Protein AF-0000000074450672 (afdb_homodimer)

Secondary structure (DSSP, 8-state):
----PPEEEEEE-SSHHHHHHHHHHHHHT--TT-EEEEEEEE------TT-S-TTSHHHHHHHHHHHHHHHHHHHHHHHHHHHTT--EEEEEEES-HHHHHHHHHHHTT-SEEEEE---SSS-TT-SS-HHHHHHHHH--S-EEEE----/----PPEEEEEE-SSHHHHHHHHHHHHHT--TT-EEEEEEEE------TT-S-TTSHHHHHHHHHHHHHHHHHHHHHHHHHHHTT--EEEEEEES-HHHHHHHHHHHTT-SEEEEE---SSS-TT-SS-HHHHHHHHH--S-EEEE----

Organism: Stylophora pistillata (NCBI:txid50429)

Foldseek 3Di:
DPLPAFEEEQEAELDVQSVVLVVCCVVPPDDQSHAYEYEYEDEDPDDPPPPPCCVDPVVVVVVVVSVVRVVVRQVVVVVVCVVVVHNYDYYYYYDDLQVVQQVVCVVVVGQEYTYEFDPPDDDPPDQHDPNNVSNVVPHPHHYHYHGDDD/DPLPAFEEEQEAELFVQSVVLVVCCVVPPDDQSHAYEYEYEDEDPDDPPPPPCCVDPVVVVVVVVSVVRVVVRQVVVVVVCVVVVHNYDYYYYYDDLLVVQQVVCVVVVGQEYTYEADDDDDDPPDQHDPNNVSNVVPHPHHYHYHTDDD

Solvent-accessible surface area (backbone atoms only — not comparable to full-atom values): 16252 Å² total; per-residue (Å²): 120,82,79,77,59,42,36,34,34,34,48,38,64,91,49,66,35,22,50,50,29,52,51,49,41,57,74,73,53,61,52,87,69,33,36,37,36,41,35,35,56,43,68,73,81,71,75,62,80,80,54,77,59,70,76,36,70,62,50,52,48,52,52,49,52,51,49,50,51,52,50,51,47,51,50,52,55,48,49,58,32,57,76,68,64,52,53,62,43,82,43,79,44,77,38,60,52,30,60,44,51,45,50,50,40,60,74,66,61,36,62,31,37,36,35,31,16,54,48,71,82,55,58,97,76,48,37,61,32,73,42,56,46,45,31,58,50,66,41,73,50,28,33,36,40,25,44,27,74,127,122,83,78,77,59,43,35,34,34,35,47,39,64,91,49,68,31,23,51,48,30,51,50,47,42,58,74,74,53,61,51,87,69,32,35,37,35,40,35,37,57,42,67,73,82,70,74,62,81,80,55,78,59,70,76,36,70,63,52,51,48,52,51,49,51,50,49,50,51,51,49,51,48,51,49,52,54,50,49,57,32,57,76,68,66,51,54,63,42,82,43,80,45,76,38,59,51,28,61,45,50,46,49,50,39,60,75,66,63,35,62,31,38,36,34,28,19,46,64,84,82,62,57,98,78,52,39,60,24,73,42,54,46,45,31,57,51,68,42,72,51,28,33,36,39,25,43,39,84,128

InterPro domains:
  IPR006015 Universal stress protein A family [PR01438] (5-23)
  IPR006015 Universal stress protein A family [PR01438] (107-119)
  IPR006015 Universal stress protein A family [PR01438] (125-147)
  IPR006016 UspA [PF00582] (6-146)
  IPR014729 Rossmann-like alpha/beta/alpha sandwich fold [G3DSA:3.40.50.620] (1-149)

Structure (mmCIF, N/CA/C/O backbone):
data_AF-0000000074450672-model_v1
#
loop_
_entity.id
_entity.type
_entity.pdbx_description
1 polymer 'Universal stress protein Sll1388'
#
loop_
_atom_site.group_PDB
_atom_site.id
_atom_site.type_symbol
_atom_site.label_atom_id
_atom_site.label_alt_id
_atom_site.label_comp_id
_atom_site.label_asym_id
_atom_site.label_entity_id
_atom_site.label_seq_id
_atom_site.pdbx_PDB_ins_code
_atom_site.Cartn_x
_atom_site.Cartn_y
_atom_site.Cartn_z
_atom_site.occupancy
_atom_site.B_iso_or_equiv
_atom_site.auth_seq_id
_atom_site.auth_comp_id
_atom_site.auth_asym_id
_atom_site.auth_atom_id
_atom_site.pdbx_PDB_model_num
ATOM 1 N N . MET A 1 1 ? 29.109 0.608 2.018 1 33.59 1 MET A N 1
ATOM 2 C CA . MET A 1 1 ? 27.797 -0.027 2.062 1 33.59 1 MET A CA 1
ATOM 3 C C . MET A 1 1 ? 26.688 1.006 1.9 1 33.59 1 MET A C 1
ATOM 5 O O . MET A 1 1 ? 26.578 1.947 2.689 1 33.59 1 MET A O 1
ATOM 9 N N . ALA A 1 2 ? 26.375 1.471 0.758 1 39.19 2 ALA A N 1
ATOM 10 C CA . ALA A 1 2 ? 25.609 2.688 0.528 1 39.19 2 ALA A CA 1
ATOM 11 C C . ALA A 1 2 ? 24.5 2.846 1.574 1 39.19 2 ALA A C 1
ATOM 13 O O . ALA A 1 2 ? 23.797 1.886 1.889 1 39.19 2 ALA A O 1
ATOM 14 N N . GLU A 1 3 ? 24.688 3.361 2.615 1 45.94 3 GLU A N 1
ATOM 15 C CA . GLU A 1 3 ? 23.875 3.621 3.791 1 45.94 3 GLU A CA 1
ATOM 16 C C . GLU A 1 3 ? 22.422 3.908 3.398 1 45.94 3 GLU A C 1
ATOM 18 O O . GLU A 1 3 ? 22.078 5.039 3.047 1 45.94 3 GLU A O 1
ATOM 23 N N . ASN A 1 4 ? 21.781 3.072 2.555 1 53.88 4 ASN A N 1
ATOM 24 C CA . ASN A 1 4 ? 20.609 3.316 1.723 1 53.88 4 ASN A CA 1
ATOM 25 C C . ASN A 1 4 ? 19.375 3.643 2.568 1 53.88 4 ASN A C 1
ATOM 27 O O . ASN A 1 4 ? 18.594 2.75 2.902 1 53.88 4 ASN A O 1
ATOM 31 N N . SER A 1 5 ? 19.594 4.691 3.385 1 64.25 5 SER A N 1
ATOM 32 C CA . SER A 1 5 ? 18.5 5.258 4.164 1 64.25 5 SER A CA 1
ATOM 33 C C . SER A 1 5 ? 17.297 5.574 3.275 1 64.25 5 SER A C 1
ATOM 35 O O . SER A 1 5 ? 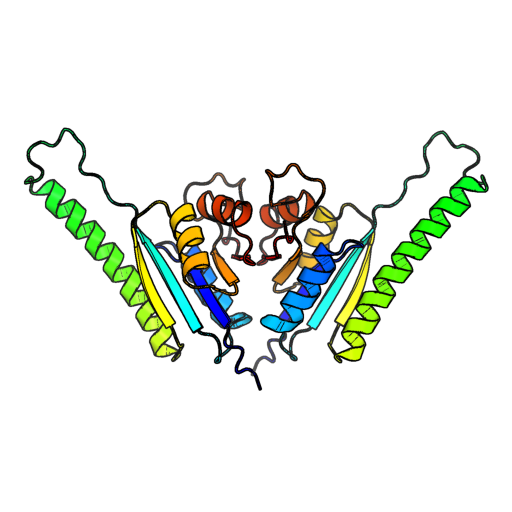17.469 6.016 2.137 1 64.25 5 SER A O 1
ATOM 37 N N . ARG A 1 6 ? 16.172 4.992 3.596 1 88.5 6 ARG A N 1
ATOM 38 C CA . ARG A 1 6 ? 14.922 5.23 2.881 1 88.5 6 ARG A CA 1
ATOM 39 C C . ARG A 1 6 ? 14.07 6.266 3.602 1 88.5 6 ARG A C 1
ATOM 41 O O . ARG A 1 6 ? 14.062 6.328 4.832 1 88.5 6 ARG A O 1
ATOM 48 N N . THR A 1 7 ? 13.656 7.258 2.842 1 95.88 7 THR A N 1
ATOM 49 C CA . THR A 1 7 ? 12.703 8.227 3.373 1 95.88 7 THR A CA 1
ATOM 50 C C . THR A 1 7 ? 11.266 7.781 3.09 1 95.88 7 THR A C 1
ATOM 52 O O . THR A 1 7 ? 10.922 7.469 1.947 1 95.88 7 THR A O 1
ATOM 55 N N . VAL A 1 8 ? 10.5 7.75 4.152 1 97.31 8 VAL A N 1
ATOM 56 C CA . VAL A 1 8 ? 9.109 7.336 4.047 1 97.31 8 VAL A CA 1
ATOM 57 C C . VAL A 1 8 ? 8.195 8.5 4.41 1 97.31 8 VAL A C 1
ATOM 59 O O . VAL A 1 8 ? 8.414 9.188 5.414 1 97.31 8 VAL A O 1
ATOM 62 N N . LEU A 1 9 ? 7.207 8.727 3.594 1 98.19 9 LEU A N 1
ATOM 63 C CA . LEU A 1 9 ? 6.215 9.766 3.873 1 98.19 9 LEU A CA 1
ATOM 64 C C . LEU A 1 9 ? 4.93 9.148 4.414 1 98.19 9 LEU A C 1
ATOM 66 O O . LEU A 1 9 ? 4.336 8.281 3.773 1 98.19 9 LEU A O 1
ATOM 70 N N . ILE A 1 10 ? 4.578 9.57 5.57 1 97.88 10 ILE A N 1
ATOM 71 C CA . ILE A 1 10 ? 3.307 9.148 6.145 1 97.88 10 ILE A CA 1
ATOM 72 C C . ILE A 1 10 ? 2.338 10.32 6.184 1 97.88 10 ILE A C 1
ATOM 74 O O . ILE A 1 10 ? 2.592 11.32 6.859 1 97.88 10 ILE A O 1
ATOM 78 N N . ALA A 1 11 ? 1.232 10.164 5.43 1 96.62 11 ALA A N 1
ATOM 79 C CA . ALA A 1 11 ? 0.193 11.195 5.434 1 96.62 11 ALA A CA 1
ATOM 80 C C . ALA A 1 11 ? -0.728 11.039 6.641 1 96.62 11 ALA A C 1
ATOM 82 O O . ALA A 1 11 ? -1.305 9.969 6.855 1 96.62 11 ALA A O 1
ATOM 83 N N . VAL A 1 12 ? -0.866 12.156 7.371 1 94.56 12 VAL A N 1
ATOM 84 C CA . VAL A 1 12 ? -1.696 12.07 8.57 1 94.56 12 VAL A CA 1
ATOM 85 C C . VAL A 1 12 ? -2.703 13.219 8.578 1 94.56 12 VAL A C 1
ATOM 87 O O . VAL A 1 12 ? -2.51 14.227 7.898 1 94.56 12 VAL A O 1
ATOM 90 N N . ASP A 1 13 ? -3.805 12.977 9.234 1 89.38 13 ASP A N 1
ATOM 91 C CA . ASP A 1 13 ? -4.82 14 9.492 1 89.38 13 ASP A CA 1
ATOM 92 C C . ASP A 1 13 ? -5.375 13.875 10.906 1 89.38 13 ASP A C 1
ATOM 94 O O . ASP A 1 13 ? -4.703 13.359 11.797 1 89.38 13 ASP A O 1
ATOM 98 N N . GLU A 1 14 ? -6.562 14.391 11.141 1 86.12 14 GLU A N 1
ATOM 99 C CA . GLU A 1 14 ? -7.109 14.43 12.492 1 86.12 14 GLU A CA 1
ATOM 100 C C . GLU A 1 14 ? -7.906 13.156 12.805 1 86.12 14 GLU A C 1
ATOM 102 O O . GLU A 1 14 ? -8.328 12.953 13.938 1 86.12 14 GLU A O 1
ATOM 107 N N . CYS A 1 15 ? -8.016 12.297 11.859 1 83.31 15 CYS A N 1
ATOM 108 C CA . CYS A 1 15 ? -8.891 11.141 12.031 1 83.31 15 CYS A CA 1
ATOM 109 C C . CYS A 1 15 ? -8.117 9.945 12.562 1 83.31 15 CYS A C 1
ATOM 111 O O . CYS A 1 15 ? -6.887 9.898 12.469 1 83.31 15 CYS A O 1
ATOM 113 N N . GLU A 1 16 ? -8.797 9.008 13.109 1 86.31 16 GLU A N 1
ATOM 114 C CA . GLU A 1 16 ? -8.219 7.816 13.727 1 86.31 16 GLU A CA 1
ATOM 115 C C . GLU A 1 16 ? -7.617 6.891 12.672 1 86.31 16 GLU A C 1
ATOM 117 O O . GLU A 1 16 ? -6.656 6.168 12.953 1 86.31 16 GLU A O 1
ATOM 122 N N . HIS A 1 17 ? -8.125 6.953 11.508 1 86.31 17 HIS A N 1
ATOM 123 C CA . HIS A 1 17 ? -7.629 6.059 10.469 1 86.31 17 HIS A CA 1
ATOM 124 C C . HIS A 1 17 ? -6.18 6.363 10.117 1 86.31 17 HIS A C 1
ATOM 126 O O . HIS A 1 17 ? -5.379 5.449 9.914 1 86.31 17 HIS A O 1
ATOM 132 N N . SER A 1 18 ? -5.855 7.668 10.039 1 90.75 18 SER A N 1
ATOM 133 C CA . SER A 1 18 ? -4.477 8.031 9.727 1 90.75 18 SER A CA 1
ATOM 134 C C . SER A 1 18 ? -3.541 7.684 10.883 1 90.75 18 SER A C 1
ATOM 136 O O . SER A 1 18 ? -2.377 7.344 10.664 1 90.75 18 SER A O 1
ATOM 138 N N . GLU A 1 19 ? -4.066 7.734 12.117 1 92.12 19 GLU A N 1
ATOM 139 C CA . GLU A 1 19 ? -3.258 7.336 13.266 1 92.12 19 GLU A CA 1
ATOM 140 C C . GLU A 1 19 ? -2.971 5.84 13.25 1 92.12 19 GLU A C 1
ATOM 142 O O . GLU A 1 19 ? -1.857 5.41 13.555 1 92.12 19 GLU A O 1
ATOM 147 N N . ARG A 1 20 ? -3.949 5.133 12.906 1 91.62 20 ARG A N 1
ATOM 148 C CA . ARG A 1 20 ? -3.77 3.689 12.789 1 91.62 20 ARG A CA 1
ATOM 149 C C . ARG A 1 20 ? -2.73 3.348 11.727 1 91.62 20 ARG A C 1
ATOM 151 O O . ARG A 1 20 ? -1.906 2.453 11.922 1 91.62 20 ARG A O 1
ATOM 158 N N . ALA A 1 21 ? -2.85 4.066 10.633 1 93.75 21 ALA A N 1
ATOM 159 C CA . ALA A 1 21 ? -1.872 3.848 9.57 1 93.75 21 ALA A CA 1
ATOM 160 C C . ALA A 1 21 ? -0.459 4.164 10.047 1 93.75 21 ALA A C 1
ATOM 162 O O . ALA A 1 21 ? 0.478 3.408 9.781 1 93.75 21 ALA A O 1
ATOM 163 N N . PHE A 1 22 ? -0.341 5.207 10.789 1 95.19 22 PHE A N 1
ATOM 164 C CA . PHE A 1 22 ? 0.933 5.625 11.367 1 95.19 22 PHE A CA 1
ATOM 165 C C . PHE A 1 22 ? 1.485 4.551 12.289 1 95.19 22 PHE A C 1
ATOM 167 O O . PHE A 1 22 ? 2.625 4.105 12.133 1 95.19 22 PHE A O 1
ATOM 174 N N . GLU A 1 23 ? 0.7 4.094 13.148 1 94.25 23 GLU A N 1
ATOM 175 C CA . GLU A 1 23 ? 1.116 3.098 14.133 1 94.25 23 GLU A CA 1
ATOM 176 C C . GLU A 1 23 ? 1.43 1.761 13.469 1 94.25 23 GLU A C 1
ATOM 178 O O . GLU A 1 23 ? 2.402 1.093 13.828 1 94.25 23 GLU A O 1
ATOM 183 N N . TRP A 1 24 ? 0.57 1.404 12.578 1 93.38 24 TRP A N 1
ATOM 184 C CA . TRP A 1 24 ? 0.789 0.141 11.883 1 93.38 24 TRP A CA 1
ATOM 185 C C . TRP A 1 24 ? 2.141 0.135 11.18 1 93.38 24 TRP A C 1
ATOM 187 O O . TRP A 1 24 ? 2.908 -0.823 11.305 1 93.38 24 TRP A O 1
ATOM 197 N N . TYR A 1 25 ? 2.422 1.22 10.422 1 94.69 25 TYR A N 1
ATOM 198 C CA . TYR A 1 25 ? 3.703 1.301 9.727 1 94.69 25 TYR A CA 1
ATOM 199 C C . TYR A 1 25 ? 4.863 1.181 10.711 1 94.69 25 TYR A C 1
ATOM 201 O O . TYR A 1 25 ? 5.809 0.427 10.469 1 94.69 25 TYR A O 1
ATOM 209 N N . LEU A 1 26 ? 4.781 1.865 11.781 1 93.25 26 LEU A N 1
ATOM 210 C CA . LEU A 1 26 ? 5.871 1.896 12.75 1 93.25 26 LEU A CA 1
ATOM 211 C C . LEU A 1 26 ? 6.078 0.522 13.383 1 93.25 26 LEU A C 1
ATOM 213 O O . LEU A 1 26 ? 7.215 0.121 13.641 1 93.25 26 LEU A O 1
ATOM 217 N N . ASN A 1 27 ? 5.031 -0.2 13.531 1 90.62 27 ASN A N 1
ATOM 218 C CA . ASN A 1 27 ? 5.105 -1.475 14.234 1 90.62 27 ASN A CA 1
ATOM 219 C C . ASN A 1 27 ? 5.5 -2.611 13.297 1 90.62 27 ASN A C 1
ATOM 221 O O . ASN A 1 27 ? 6.117 -3.588 13.719 1 90.62 27 ASN A O 1
ATOM 225 N N . HIS A 1 28 ? 5.219 -2.414 12.016 1 90.06 28 HIS A N 1
ATOM 226 C CA . HIS A 1 28 ? 5.336 -3.59 11.164 1 90.06 28 HIS A CA 1
ATOM 227 C C . HIS A 1 28 ? 6.41 -3.396 10.102 1 90.06 28 HIS A C 1
ATOM 229 O O . HIS A 1 28 ? 6.992 -4.367 9.617 1 90.06 28 HIS A O 1
ATOM 235 N N . ILE A 1 29 ? 6.688 -2.119 9.75 1 89.94 29 ILE A N 1
ATOM 236 C CA . ILE A 1 29 ? 7.5 -1.931 8.555 1 89.94 29 ILE A CA 1
ATOM 237 C C . ILE A 1 29 ? 8.734 -1.103 8.891 1 89.94 29 ILE A C 1
ATOM 239 O O . ILE A 1 29 ? 9.82 -1.335 8.344 1 89.94 29 ILE A O 1
ATOM 243 N N . HIS A 1 30 ? 8.617 -0.214 9.773 1 91.12 30 HIS A N 1
ATOM 244 C CA . HIS A 1 30 ? 9.648 0.79 10.016 1 91.12 30 HIS A CA 1
ATOM 245 C C . HIS A 1 30 ? 10.969 0.141 10.43 1 91.12 30 HIS A C 1
ATOM 247 O O . HIS A 1 30 ? 10.977 -0.812 11.211 1 91.12 30 HIS A O 1
ATOM 253 N N . ARG A 1 31 ? 12.008 0.73 9.891 1 88.06 31 ARG A N 1
ATOM 254 C CA . ARG A 1 31 ? 13.375 0.406 10.281 1 88.06 31 ARG A CA 1
ATOM 255 C C . ARG A 1 31 ? 14.086 1.628 10.859 1 88.06 31 ARG A C 1
ATOM 257 O O . ARG A 1 31 ? 13.875 2.75 10.391 1 88.06 31 ARG A O 1
ATOM 264 N N . GLU A 1 32 ? 14.961 1.405 11.742 1 85.94 32 GLU A N 1
ATOM 265 C CA . GLU A 1 32 ? 15.633 2.486 12.453 1 85.94 32 GLU A CA 1
ATOM 266 C C . GLU A 1 32 ? 16.406 3.379 11.492 1 85.94 32 GLU A C 1
ATOM 268 O O . GLU A 1 32 ? 16.547 4.582 11.727 1 85.94 32 GLU A O 1
ATOM 273 N N . GLU A 1 33 ? 16.812 2.752 10.453 1 89.06 33 GLU A N 1
ATOM 274 C CA . GLU A 1 33 ? 17.625 3.494 9.5 1 89.06 33 GLU A CA 1
ATOM 275 C C . GLU A 1 33 ? 16.766 4.395 8.617 1 89.06 33 GLU A C 1
ATOM 277 O O . GLU A 1 33 ? 17.281 5.27 7.922 1 89.06 33 GLU A O 1
ATOM 282 N N . ASN A 1 34 ? 15.5 4.211 8.625 1 92.31 34 ASN A N 1
ATOM 283 C CA . ASN A 1 34 ? 14.602 4.984 7.766 1 92.31 34 ASN A CA 1
ATOM 284 C C . ASN A 1 34 ? 14.32 6.363 8.359 1 92.31 34 ASN A C 1
ATOM 286 O O . ASN A 1 34 ? 14.258 6.523 9.578 1 92.31 34 ASN A O 1
ATOM 290 N N . SER A 1 35 ? 14.242 7.301 7.504 1 95.5 35 SER A N 1
ATOM 291 C CA . SER A 1 35 ? 13.766 8.625 7.871 1 95.5 35 SER A CA 1
ATOM 292 C C . SER A 1 35 ? 12.273 8.781 7.562 1 95.5 35 SER A C 1
ATOM 294 O O . SER A 1 35 ? 11.797 8.312 6.527 1 95.5 35 SER A O 1
ATOM 296 N N . LEU A 1 36 ? 11.633 9.5 8.484 1 96.75 36 LEU A N 1
ATOM 297 C CA . LEU A 1 36 ? 10.188 9.648 8.336 1 96.75 36 LEU A CA 1
ATOM 298 C C . LEU A 1 36 ? 9.82 11.109 8.078 1 96.75 36 LEU A C 1
ATOM 300 O O . LEU A 1 36 ? 10.375 12.016 8.703 1 96.75 36 LEU A O 1
ATOM 304 N N . ILE A 1 37 ? 8.945 11.281 7.117 1 97.88 37 ILE A N 1
ATOM 305 C CA . ILE A 1 37 ? 8.242 12.547 6.941 1 97.88 37 ILE A CA 1
ATOM 306 C C . ILE A 1 37 ? 6.766 12.375 7.285 1 97.88 37 ILE A C 1
ATOM 308 O O . ILE A 1 37 ? 6.043 11.656 6.586 1 97.88 37 ILE A O 1
ATOM 312 N N . VAL A 1 38 ? 6.41 12.945 8.359 1 97.88 38 VAL A N 1
ATOM 313 C CA . VAL A 1 38 ? 5 12.961 8.727 1 97.88 38 VAL A CA 1
ATOM 314 C C . VAL A 1 38 ? 4.336 14.211 8.164 1 97.88 38 VAL A C 1
ATOM 316 O O . VAL A 1 38 ? 4.629 15.328 8.594 1 97.88 38 VAL A O 1
ATOM 319 N N . LEU A 1 39 ? 3.438 14.016 7.227 1 97.62 39 LEU A N 1
ATOM 320 C CA . LEU A 1 39 ? 2.877 15.141 6.48 1 97.62 39 LEU A CA 1
ATOM 321 C C . LEU A 1 39 ? 1.431 15.391 6.891 1 97.62 39 LEU A C 1
ATOM 323 O O . LEU A 1 39 ? 0.589 14.492 6.805 1 97.62 39 LEU A O 1
ATOM 327 N N . TYR A 1 40 ? 1.19 16.562 7.348 1 95.31 40 TYR A N 1
ATOM 328 C CA . TYR A 1 40 ? -0.158 17.047 7.625 1 95.31 40 TYR A CA 1
ATOM 329 C C . TYR A 1 40 ? -0.564 18.125 6.629 1 95.31 40 TYR A C 1
ATOM 331 O O . TYR A 1 40 ? 0.072 19.172 6.551 1 95.31 40 TYR A O 1
ATOM 339 N N . CYS A 1 41 ? -1.603 17.75 5.824 1 91.88 41 CYS A N 1
ATOM 340 C CA . CYS A 1 41 ? -2.105 18.703 4.836 1 91.88 41 CYS A CA 1
ATOM 341 C C . CYS A 1 41 ? -3.367 19.391 5.336 1 91.88 41 CYS A C 1
ATOM 343 O O . CYS A 1 41 ? -4.34 18.734 5.707 1 91.88 41 CYS A O 1
ATOM 345 N N . HIS A 1 42 ? -3.312 20.641 5.43 1 81.69 42 HIS A N 1
ATOM 346 C CA . HIS A 1 42 ? -4.438 21.453 5.879 1 81.69 42 HIS A CA 1
ATOM 347 C C . HIS A 1 42 ? -5.031 22.266 4.727 1 81.69 42 HIS A C 1
ATOM 349 O O . HIS A 1 42 ? -4.297 22.859 3.934 1 81.69 42 HIS A O 1
ATOM 355 N N . GLU A 1 43 ? -6.375 22.047 4.52 1 74.69 43 GLU A N 1
ATOM 356 C CA . GLU A 1 43 ? -7.004 22.859 3.49 1 74.69 43 GLU A CA 1
ATOM 357 C C . GLU A 1 43 ? -7.32 24.266 4.016 1 74.69 43 GLU A C 1
ATOM 359 O O . GLU A 1 43 ? -7.742 24.422 5.16 1 74.69 43 GLU A O 1
ATOM 364 N N . LYS A 1 44 ? -6.707 25.297 3.342 1 64.06 44 LYS A N 1
ATOM 365 C CA . LYS A 1 44 ? -6.934 26.672 3.754 1 64.06 44 LYS A CA 1
ATOM 366 C C . LYS A 1 44 ? -8.422 27 3.768 1 64.06 44 LYS A C 1
ATOM 368 O O . LYS A 1 44 ? -9.164 26.594 2.871 1 64.06 44 LYS A O 1
ATOM 373 N N . LEU A 1 45 ? -8.93 27.422 4.965 1 61.69 45 LEU A N 1
ATOM 374 C CA . LEU A 1 45 ? -10.25 28.031 4.992 1 61.69 45 LEU A CA 1
ATOM 375 C C . LEU A 1 45 ? -10.258 29.359 4.25 1 61.69 45 LEU A C 1
ATOM 377 O O . LEU A 1 45 ? -9.43 30.234 4.52 1 61.69 45 LEU A O 1
ATOM 381 N N . ASP A 1 46 ? -10.609 29.281 2.863 1 58.56 46 ASP A N 1
ATOM 382 C CA . ASP A 1 46 ? -10.758 30.578 2.193 1 58.56 46 ASP A CA 1
ATOM 383 C C . ASP A 1 46 ? -11.82 31.438 2.879 1 58.56 46 ASP A C 1
ATOM 385 O O . ASP A 1 46 ? -12.922 30.953 3.172 1 58.56 46 ASP A O 1
ATOM 389 N N . PRO A 1 47 ? -11.445 32.656 3.281 1 58.41 47 PRO A N 1
ATOM 390 C CA . PRO A 1 47 ? -12.508 33.531 3.801 1 58.41 47 PRO A CA 1
ATOM 391 C C . PRO A 1 47 ? -13.695 33.656 2.852 1 58.41 47 PRO A C 1
ATOM 393 O O . PRO A 1 47 ? -13.516 33.625 1.63 1 58.41 47 PRO A O 1
ATOM 396 N N . PRO A 1 48 ? -14.914 33.25 3.254 1 54.84 48 PRO A N 1
ATOM 397 C CA . PRO A 1 48 ? -16.047 33.5 2.361 1 54.84 48 PRO A CA 1
ATOM 398 C C . PRO A 1 48 ? -15.961 34.875 1.714 1 54.84 48 PRO A C 1
ATOM 400 O O . PRO A 1 48 ? -15.438 35.844 2.314 1 54.84 48 PRO A O 1
ATOM 403 N N . ALA A 1 49 ? -15.969 34.906 0.443 1 53.25 49 ALA A N 1
ATOM 404 C CA . ALA A 1 49 ? -16 36.188 -0.299 1 53.25 49 ALA A CA 1
ATOM 405 C C . ALA A 1 49 ? -16.703 37.25 0.5 1 53.25 49 ALA A C 1
ATOM 407 O O . ALA A 1 49 ? -16.312 38.438 0.465 1 53.25 49 ALA A O 1
ATOM 408 N N . LEU A 1 50 ? -18.047 36.969 0.701 1 48.78 50 LEU A N 1
ATOM 409 C CA . LEU A 1 50 ? -18.953 38 1.132 1 48.78 50 LEU A CA 1
ATOM 410 C C . LEU A 1 50 ? -18.594 38.5 2.531 1 48.78 50 LEU A C 1
ATOM 412 O O . LEU A 1 50 ? -19.234 39.406 3.059 1 48.78 50 LEU A O 1
ATOM 416 N N . LEU A 1 51 ? -17.922 37.781 3.279 1 49.81 51 LEU A N 1
ATOM 417 C CA . LEU A 1 51 ? -17.766 38.438 4.582 1 49.81 51 LEU A CA 1
ATOM 418 C C . LEU A 1 51 ? -16.781 39.594 4.496 1 49.81 51 LEU A C 1
ATOM 420 O O . LEU A 1 51 ? -15.562 39.375 4.426 1 49.81 51 LEU A O 1
ATOM 424 N N . HIS A 1 52 ? -17.047 40.531 3.896 1 50 52 HIS A N 1
ATOM 425 C CA . HIS A 1 52 ? -16.469 41.875 3.945 1 50 52 HIS A CA 1
ATOM 426 C C . HIS A 1 52 ? -15.656 42.062 5.219 1 50 52 HIS A C 1
ATOM 428 O O . HIS A 1 52 ? -14.719 42.875 5.242 1 50 52 HIS A O 1
ATOM 434 N N . SER A 1 53 ? -16.297 41.906 6.5 1 49.88 53 SER A N 1
ATOM 435 C CA . SER A 1 53 ? -15.602 42.25 7.742 1 49.88 53 SER A CA 1
ATOM 436 C C . SER A 1 53 ? -14.781 41.062 8.25 1 49.88 53 SER A C 1
ATOM 438 O O . SER A 1 53 ? -15.266 40.25 9.031 1 49.88 53 SER A O 1
ATOM 440 N N . ALA A 1 54 ? -14.086 40.344 7.492 1 55.16 54 ALA A N 1
ATOM 441 C CA . ALA A 1 54 ? -13.023 39.406 7.809 1 55.16 54 ALA A CA 1
ATOM 442 C C . ALA A 1 54 ? -12.539 39.562 9.25 1 55.16 54 ALA A C 1
ATOM 444 O O . ALA A 1 54 ? -11.695 38.812 9.727 1 55.16 54 ALA A O 1
ATOM 445 N N . HIS A 1 55 ? -12.922 40.781 9.688 1 58.16 55 HIS A N 1
ATOM 446 C CA . HIS A 1 55 ? -12.609 41.281 11.023 1 58.16 55 HIS A CA 1
ATOM 447 C C . HIS A 1 55 ? -13.617 40.781 12.055 1 58.16 55 HIS A C 1
ATOM 449 O O . HIS A 1 55 ? -13.586 41.219 13.211 1 58.16 55 HIS A O 1
ATOM 455 N N . SER A 1 56 ? -14.602 39.938 11.43 1 69.06 56 SER A N 1
ATOM 456 C CA . SER A 1 56 ? -15.594 39.625 12.461 1 69.06 56 SER A CA 1
ATOM 457 C C . SER A 1 56 ? -15.047 38.625 13.469 1 69.06 56 SER A C 1
ATOM 459 O O . SER A 1 56 ? -14.102 37.906 13.164 1 69.06 56 SER A O 1
ATOM 461 N N . GLU A 1 57 ? -15.258 38.875 14.68 1 76.75 57 GLU A N 1
ATOM 462 C CA . GLU A 1 57 ? -14.938 38 15.82 1 76.75 57 GLU A CA 1
ATOM 463 C C . GLU A 1 57 ? -15.195 36.531 15.492 1 76.75 57 GLU A C 1
ATOM 465 O O . GLU A 1 57 ? -14.445 35.656 15.922 1 76.75 57 GLU A O 1
ATOM 470 N N . GLU A 1 58 ? -16.078 36.344 14.516 1 76.25 58 GLU A N 1
ATOM 471 C CA . GLU A 1 58 ? -16.422 34.969 14.156 1 76.25 58 GLU A CA 1
ATOM 472 C C . GLU A 1 58 ? -15.336 34.344 13.297 1 76.25 58 GLU A C 1
ATOM 474 O O . GLU A 1 58 ? -14.984 33.156 13.484 1 76.25 58 GLU A O 1
ATOM 479 N N . TRP A 1 59 ? -14.844 35.125 12.414 1 76.19 59 TRP A N 1
ATOM 480 C CA . TRP A 1 59 ? -13.797 34.625 11.539 1 76.19 59 TRP A CA 1
ATOM 481 C C . TRP A 1 59 ? -12.508 34.375 12.312 1 76.19 59 TRP A C 1
ATOM 483 O O . TRP A 1 59 ? -11.836 33.375 12.094 1 76.19 59 TRP A O 1
ATOM 493 N N . LYS A 1 60 ? -12.266 35.25 13.203 1 78.62 60 LYS A N 1
ATOM 494 C CA . LYS A 1 60 ? -11.094 35.094 14.055 1 78.62 60 LYS A CA 1
ATOM 495 C C . LYS A 1 60 ? -11.195 33.812 14.883 1 78.62 60 LYS A C 1
ATOM 497 O O . LYS A 1 60 ? -10.195 33.094 15.07 1 78.62 60 LYS A O 1
ATOM 502 N N . GLN A 1 61 ? -12.398 33.531 15.32 1 81.44 61 GLN A N 1
ATOM 503 C CA . GLN A 1 61 ? -12.609 32.312 16.109 1 81.44 61 GLN A CA 1
ATOM 504 C C . GLN A 1 61 ? -12.43 31.062 15.258 1 81.44 61 GLN A C 1
ATOM 506 O O . GLN A 1 61 ? -11.852 30.062 15.711 1 81.44 61 GLN A O 1
ATOM 511 N N . THR A 1 62 ? -12.883 31.125 14.039 1 78.31 62 THR A N 1
ATOM 512 C CA . THR A 1 62 ? -12.742 29.984 13.133 1 78.31 62 THR A CA 1
ATOM 513 C C . THR A 1 62 ? -11.273 29.719 12.82 1 78.31 62 THR A C 1
ATOM 515 O O . THR A 1 62 ? -10.828 28.562 12.82 1 78.31 62 THR A O 1
ATOM 518 N N . LEU A 1 63 ? -10.562 30.719 12.656 1 77.75 63 LEU A N 1
ATOM 519 C CA . LEU A 1 63 ? -9.133 30.609 12.375 1 77.75 63 LEU A CA 1
ATOM 520 C C . LEU A 1 63 ? -8.391 30.031 13.578 1 77.75 63 LEU A C 1
ATOM 522 O O . LEU A 1 63 ? -7.48 29.219 13.414 1 77.75 63 LEU A O 1
ATOM 526 N N . LYS A 1 64 ? -8.852 30.547 14.695 1 83.69 64 LYS A N 1
ATOM 527 C CA . LYS A 1 64 ? -8.219 30.047 15.922 1 83.69 64 LYS A CA 1
ATOM 528 C C . LYS A 1 64 ? -8.484 28.562 16.109 1 83.69 64 LYS A C 1
ATOM 530 O O . LYS A 1 64 ? -7.582 27.812 16.484 1 83.69 64 LYS A O 1
ATOM 535 N N . GLU A 1 65 ? -9.633 28.172 15.867 1 82.19 65 GLU A N 1
ATOM 536 C CA . GLU A 1 65 ? -9.984 26.766 16 1 82.19 65 GLU A CA 1
ATOM 537 C C . GLU A 1 65 ? -9.195 25.906 15.016 1 82.19 65 GLU A C 1
ATOM 539 O O . GLU A 1 65 ? -8.758 24.797 15.359 1 82.19 65 GLU A O 1
ATOM 544 N N . HIS A 1 66 ? -9.047 26.422 13.93 1 80.06 66 HIS A N 1
ATOM 545 C CA . HIS A 1 66 ? -8.289 25.703 12.898 1 80.06 66 HIS A CA 1
ATOM 546 C C . HIS A 1 66 ? -6.824 25.562 13.305 1 80.06 66 HIS A C 1
ATOM 548 O O . HIS A 1 66 ? -6.238 24.484 13.148 1 80.06 66 HIS A O 1
ATOM 554 N N . ASP A 1 67 ? -6.348 26.578 13.828 1 84.69 67 ASP A N 1
ATOM 555 C CA . ASP A 1 67 ? -4.953 26.562 14.258 1 84.69 67 ASP A CA 1
ATOM 556 C C . ASP A 1 67 ? -4.758 25.609 15.438 1 84.69 67 ASP A C 1
ATOM 558 O O . ASP A 1 67 ? -3.738 24.922 15.523 1 84.69 67 ASP A O 1
ATOM 562 N N . GLU A 1 68 ? -5.715 25.641 16.266 1 87.31 68 GLU A N 1
ATOM 563 C CA . GLU A 1 68 ? -5.625 24.766 17.422 1 87.31 68 GLU A CA 1
ATOM 564 C C . GLU A 1 68 ? -5.668 23.297 17 1 87.31 68 GLU A C 1
ATOM 566 O O . GLU A 1 68 ? -4.941 22.469 17.547 1 87.31 68 GLU A O 1
ATOM 571 N N . LYS A 1 69 ? -6.465 23.031 16.109 1 85.38 69 LYS A N 1
ATOM 572 C CA . LYS A 1 69 ? -6.547 21.672 15.594 1 85.38 69 LYS A CA 1
ATOM 573 C C . LYS A 1 69 ? -5.23 21.25 14.945 1 85.38 69 LYS A C 1
ATOM 575 O O . LYS A 1 69 ? -4.738 20.141 15.188 1 85.38 69 LYS A O 1
ATOM 580 N N . LYS A 1 70 ? -4.762 22.078 14.188 1 86.88 70 LYS A N 1
ATOM 581 C CA . LYS A 1 70 ? -3.475 21.844 13.531 1 86.88 70 LYS A CA 1
ATOM 582 C C . LYS A 1 70 ? -2.377 21.578 14.562 1 86.88 70 LYS A C 1
ATOM 584 O O . LYS A 1 70 ? -1.619 20.625 14.438 1 86.88 70 LYS A O 1
ATOM 589 N N . ASP A 1 71 ? -2.35 22.406 15.562 1 91.25 71 ASP A N 1
ATOM 590 C CA . ASP A 1 71 ? -1.311 22.297 16.578 1 91.25 71 ASP A CA 1
ATOM 591 C C . ASP A 1 71 ? -1.443 20.969 17.344 1 91.25 71 ASP A C 1
ATOM 593 O O . ASP A 1 71 ? -0.441 20.344 17.672 1 91.25 71 ASP A O 1
ATOM 597 N N . LYS A 1 72 ? -2.621 20.609 17.562 1 92.06 72 LYS A N 1
ATOM 598 C CA . LYS A 1 72 ? -2.869 19.359 18.281 1 92.06 72 LYS A CA 1
ATOM 599 C C . LYS A 1 72 ? -2.371 18.156 17.484 1 92.06 72 LYS A C 1
ATOM 601 O O . LYS A 1 72 ? -1.751 17.25 18.031 1 92.06 72 LYS A O 1
ATOM 606 N N . VAL A 1 73 ? -2.621 18.172 16.234 1 90.94 73 VAL A N 1
ATOM 607 C CA . VAL A 1 73 ? -2.199 17.078 15.375 1 90.94 73 VAL A CA 1
ATOM 608 C C . VAL A 1 73 ? -0.674 17.031 15.312 1 90.94 73 VAL A C 1
ATOM 610 O O . VAL A 1 73 ? -0.075 15.961 15.461 1 90.94 73 VAL A O 1
ATOM 613 N N . ILE A 1 74 ? -0.095 18.125 15.172 1 92.5 74 ILE A N 1
ATOM 614 C CA . ILE A 1 74 ? 1.356 18.219 15.062 1 92.5 74 ILE A CA 1
ATOM 615 C C . ILE A 1 74 ? 2.002 17.703 16.344 1 92.5 74 ILE A C 1
ATOM 617 O O . ILE A 1 74 ? 2.914 16.875 16.297 1 92.5 74 ILE A O 1
ATOM 621 N N . GLU A 1 75 ? 1.522 18.156 17.438 1 94.88 75 GLU A N 1
ATOM 622 C CA . GLU A 1 75 ? 2.088 17.75 18.734 1 94.88 75 GLU A CA 1
ATOM 623 C C . GLU A 1 75 ? 1.915 16.25 18.969 1 94.88 75 GLU A C 1
ATOM 625 O O . GLU A 1 75 ? 2.82 15.602 19.484 1 94.88 75 GLU A O 1
ATOM 630 N N . LYS A 1 76 ? 0.791 15.789 18.625 1 95.12 76 LYS A N 1
ATOM 631 C CA . LYS A 1 76 ? 0.494 14.375 18.797 1 95.12 76 LYS A CA 1
ATOM 632 C C . LYS A 1 76 ? 1.532 13.508 18.078 1 95.12 76 LYS A C 1
ATOM 634 O O . LYS A 1 76 ? 2.127 12.617 18.703 1 95.12 76 LYS A O 1
ATOM 639 N N . TYR A 1 77 ? 1.796 13.797 16.844 1 95.25 77 TYR A N 1
ATOM 640 C CA . TYR A 1 77 ? 2.695 12.953 16.062 1 95.25 77 TYR A CA 1
ATOM 641 C C . TYR A 1 77 ? 4.152 13.25 16.406 1 95.25 77 TYR A C 1
ATOM 643 O O . TYR A 1 77 ? 5 12.359 16.344 1 95.25 77 TYR A O 1
ATOM 651 N N . LYS A 1 78 ? 4.434 14.492 16.812 1 94.88 78 LYS A N 1
ATOM 652 C CA . LYS A 1 78 ? 5.77 14.812 17.312 1 94.88 78 LYS A CA 1
ATOM 653 C C . LYS A 1 78 ? 6.102 13.984 18.547 1 94.88 78 LYS A C 1
ATOM 655 O O . LYS A 1 78 ? 7.184 13.406 18.656 1 94.88 78 LYS A O 1
ATOM 660 N N . HIS A 1 79 ? 5.176 13.945 19.438 1 95.44 79 HIS A N 1
ATOM 661 C CA . HIS A 1 79 ? 5.359 13.195 20.672 1 95.44 79 HIS A CA 1
ATOM 662 C C . HIS A 1 79 ? 5.559 11.711 20.391 1 95.44 79 HIS A C 1
ATOM 664 O O . HIS A 1 79 ? 6.457 11.086 20.953 1 95.44 79 HIS A O 1
ATOM 670 N N . LYS A 1 80 ? 4.77 11.188 19.516 1 93.62 80 LYS A N 1
ATOM 671 C CA . LYS A 1 80 ? 4.859 9.773 19.172 1 93.62 80 LYS A CA 1
ATOM 672 C C . LYS A 1 80 ? 6.227 9.438 18.594 1 93.62 80 LYS A C 1
ATOM 674 O O . LYS A 1 80 ? 6.805 8.398 18.891 1 93.62 80 LYS A O 1
ATOM 679 N N . CYS A 1 81 ? 6.746 10.32 17.766 1 93.81 81 CYS A N 1
ATOM 680 C CA . CYS A 1 81 ? 8.031 10.086 17.109 1 93.81 81 CYS A CA 1
ATOM 681 C C . CYS A 1 81 ? 9.18 10.258 18.109 1 93.81 81 CYS A C 1
ATOM 683 O O . CYS A 1 81 ? 10.141 9.484 18.094 1 93.81 81 CYS A O 1
ATOM 685 N N . GLU A 1 82 ? 9.047 11.219 19 1 93.25 82 GLU A N 1
ATOM 686 C CA . GLU A 1 82 ? 10.086 11.477 19.984 1 93.25 82 GLU A CA 1
ATOM 687 C C . GLU A 1 82 ? 10.156 10.352 21.016 1 93.25 82 GLU A C 1
ATOM 689 O O . GLU A 1 82 ? 11.242 9.93 21.422 1 93.25 82 GLU A O 1
ATOM 694 N N . GLU A 1 83 ? 9.039 9.867 21.406 1 92.88 83 GLU A N 1
ATOM 695 C CA . GLU A 1 83 ? 8.969 8.797 22.391 1 92.88 83 GLU A CA 1
ATOM 696 C C . GLU A 1 83 ? 9.672 7.543 21.906 1 92.88 83 GLU A C 1
ATOM 698 O O . GLU A 1 83 ? 10.297 6.824 22.688 1 92.88 83 GLU A O 1
ATOM 703 N N . ARG A 1 84 ? 9.594 7.391 20.656 1 90.56 84 ARG A N 1
ATOM 704 C CA . ARG A 1 84 ? 10.172 6.18 20.094 1 90.56 84 ARG A CA 1
ATOM 705 C C . ARG A 1 84 ? 11.523 6.465 19.453 1 90.56 84 ARG A C 1
ATOM 707 O O . ARG A 1 84 ? 12.164 5.562 18.906 1 90.56 84 ARG A O 1
ATOM 714 N N . ARG A 1 85 ? 11.961 7.75 19.422 1 91.38 85 ARG A N 1
ATOM 715 C CA . ARG A 1 85 ? 13.258 8.211 18.922 1 91.38 85 ARG A CA 1
ATOM 716 C C . ARG A 1 85 ? 13.406 7.934 17.438 1 91.38 85 ARG A C 1
ATOM 718 O O . ARG A 1 85 ? 14.453 7.453 16.984 1 91.38 85 ARG A O 1
ATOM 725 N N . PHE A 1 86 ? 12.344 8.094 16.75 1 91 86 PHE A N 1
ATOM 726 C CA . PHE A 1 86 ? 12.391 7.969 15.297 1 91 86 PHE A CA 1
ATOM 727 C C . PHE A 1 86 ? 13.008 9.211 14.672 1 91 86 PHE A C 1
ATOM 729 O O . PHE A 1 86 ? 12.812 10.328 15.156 1 91 86 PHE A O 1
ATOM 736 N N . LYS A 1 87 ? 13.766 8.992 13.625 1 93.44 87 LYS A N 1
ATOM 737 C CA . LYS A 1 87 ? 14.18 10.109 12.781 1 93.44 87 LYS A CA 1
ATOM 738 C C . LYS A 1 87 ? 13.016 10.617 11.938 1 93.44 87 LYS A C 1
ATOM 740 O O . LYS A 1 87 ? 12.773 10.109 10.836 1 93.44 87 LYS A O 1
ATOM 745 N N . ALA A 1 88 ? 12.328 11.594 12.523 1 95.31 88 ALA A N 1
ATOM 746 C CA . ALA A 1 88 ? 11.094 12.031 11.867 1 95.31 88 ALA A CA 1
ATOM 747 C C . ALA A 1 88 ? 11.047 13.555 11.758 1 95.31 88 ALA A C 1
ATOM 749 O O . ALA A 1 88 ? 11.508 14.258 12.656 1 95.31 88 ALA A O 1
ATOM 750 N N . LYS A 1 89 ? 10.531 13.977 10.656 1 95.69 89 LYS A N 1
ATOM 751 C CA . LYS A 1 89 ? 10.211 15.383 10.438 1 95.69 89 LYS A CA 1
ATOM 752 C C . LYS A 1 89 ? 8.711 15.578 10.219 1 95.69 89 LYS A C 1
ATOM 754 O O . LYS A 1 89 ? 8.094 14.836 9.453 1 95.69 89 LYS A O 1
ATOM 759 N N . ILE A 1 90 ? 8.227 16.531 10.961 1 96.38 90 ILE A N 1
ATOM 760 C CA . ILE A 1 90 ? 6.82 16.875 10.766 1 96.38 90 ILE A CA 1
ATOM 761 C C . ILE A 1 90 ? 6.695 18 9.75 1 96.38 90 ILE A C 1
ATOM 763 O O . ILE A 1 90 ? 7.289 19.078 9.922 1 96.38 90 ILE A O 1
ATOM 767 N N . LYS A 1 91 ? 5.977 17.766 8.727 1 96.38 91 LYS A N 1
ATOM 768 C CA . LYS A 1 91 ? 5.746 18.781 7.699 1 96.38 91 LYS A CA 1
ATOM 769 C C . LYS A 1 91 ? 4.273 19.156 7.625 1 96.38 91 LYS A C 1
ATOM 771 O O . LYS A 1 91 ? 3.398 18.281 7.625 1 96.38 91 LYS A O 1
ATOM 776 N N . VAL A 1 92 ? 4.047 20.469 7.621 1 94.81 92 VAL A N 1
ATOM 777 C CA . VAL A 1 92 ? 2.699 21 7.473 1 94.81 92 VAL A CA 1
ATOM 778 C C . VAL A 1 92 ? 2.594 21.781 6.164 1 94.81 92 VAL A C 1
ATOM 780 O O . VAL A 1 92 ? 3.375 22.703 5.918 1 94.81 92 VAL A O 1
ATOM 783 N N . GLU A 1 93 ? 1.687 21.375 5.359 1 93.88 93 GLU A N 1
ATOM 784 C CA . GLU A 1 93 ? 1.518 22.016 4.059 1 93.88 93 GLU A CA 1
ATOM 785 C C . GLU A 1 93 ? 0.061 22.391 3.82 1 93.88 93 GLU A C 1
ATOM 787 O O . GLU A 1 93 ? -0.85 21.781 4.371 1 93.88 93 GLU A O 1
ATOM 792 N N . PHE A 1 94 ? -0.067 23.438 3.018 1 89.56 94 PHE A N 1
ATOM 793 C CA . PHE A 1 94 ? -1.398 23.891 2.629 1 89.56 94 PHE A CA 1
ATOM 794 C C . PHE A 1 94 ? -1.737 23.422 1.22 1 89.56 94 PHE A C 1
ATOM 796 O O . PHE A 1 94 ? -0.878 23.422 0.336 1 89.56 94 PHE A O 1
ATOM 803 N N . GLY A 1 95 ? -3.045 22.984 1.034 1 90.5 95 GLY A N 1
ATOM 804 C CA . GLY A 1 95 ? -3.506 22.562 -0.278 1 90.5 95 GLY A CA 1
ATOM 805 C C . GLY A 1 95 ? -4.395 21.344 -0.229 1 90.5 95 GLY A C 1
ATOM 806 O O . GLY A 1 95 ? -4.762 20.875 0.853 1 90.5 95 GLY A O 1
ATOM 807 N N . LYS A 1 96 ? -4.816 20.953 -1.438 1 92 96 LYS A N 1
ATOM 808 C CA . LYS A 1 96 ? -5.562 19.703 -1.518 1 92 96 LYS A CA 1
ATOM 809 C C . LYS A 1 96 ? -4.695 18.516 -1.108 1 92 96 LYS A C 1
ATOM 811 O O . LYS A 1 96 ? -3.598 18.328 -1.638 1 92 96 LYS A O 1
ATOM 816 N N . PRO A 1 97 ? -5.137 17.734 -0.268 1 92.88 97 PRO A N 1
ATOM 817 C CA . PRO A 1 97 ? -4.297 16.672 0.315 1 92.88 97 PRO A CA 1
ATOM 818 C C . PRO A 1 97 ? -3.68 15.766 -0.74 1 92.88 97 PRO A C 1
ATOM 820 O O . PRO A 1 97 ? -2.473 15.516 -0.714 1 92.88 97 PRO A O 1
ATOM 823 N N . GLY A 1 98 ? -4.473 15.305 -1.68 1 93.44 98 GLY A N 1
ATOM 824 C CA . GLY A 1 98 ? -3.961 14.398 -2.699 1 93.44 98 GLY A CA 1
ATOM 825 C C . GLY A 1 98 ? -2.826 15 -3.51 1 93.44 98 GLY A C 1
ATOM 826 O O . GLY A 1 98 ? -1.778 14.375 -3.678 1 93.44 98 GLY A O 1
ATOM 827 N N . GLU A 1 99 ? -3.01 16.203 -3.938 1 95.38 99 GLU A N 1
ATOM 828 C CA . GLU A 1 99 ? -2.006 16.906 -4.727 1 95.38 99 GLU A CA 1
ATOM 829 C C . GLU A 1 99 ? -0.765 17.219 -3.895 1 95.38 99 GLU A C 1
ATOM 831 O O . GLU A 1 99 ? 0.361 17.094 -4.379 1 95.38 99 GLU A O 1
ATOM 836 N N . THR A 1 100 ? -1.025 17.609 -2.701 1 96.25 100 THR A N 1
ATOM 837 C CA . THR A 1 100 ? 0.065 17.984 -1.808 1 96.25 100 THR A CA 1
ATOM 838 C C . THR A 1 100 ? 0.938 16.781 -1.48 1 96.25 100 THR A C 1
ATOM 840 O O . THR A 1 100 ? 2.166 16.859 -1.541 1 96.25 100 THR A O 1
ATOM 843 N N . ILE A 1 101 ? 0.357 15.656 -1.217 1 96.81 101 ILE A N 1
ATOM 844 C CA . ILE A 1 101 ? 1.083 14.43 -0.908 1 96.81 101 ILE A CA 1
ATOM 845 C C . ILE A 1 101 ? 1.935 14.016 -2.107 1 96.81 101 ILE A C 1
ATOM 847 O O . ILE A 1 101 ? 3.119 13.711 -1.959 1 96.81 101 ILE A O 1
ATOM 851 N N . HIS A 1 102 ? 1.303 14.055 -3.232 1 95.5 102 HIS A N 1
ATOM 852 C CA . HIS A 1 102 ? 2.012 13.695 -4.457 1 95.5 102 HIS A CA 1
ATOM 853 C C . HIS A 1 102 ? 3.209 14.609 -4.688 1 95.5 102 HIS A C 1
ATOM 855 O O . HIS A 1 102 ? 4.312 14.133 -4.961 1 95.5 102 HIS A O 1
ATOM 861 N N . ARG A 1 103 ? 2.984 15.859 -4.539 1 96.81 103 ARG A N 1
ATOM 862 C CA . ARG A 1 103 ? 4.023 16.859 -4.77 1 96.81 103 ARG A CA 1
ATOM 863 C C . ARG A 1 103 ? 5.176 16.688 -3.785 1 96.81 103 ARG A C 1
ATOM 865 O O . ARG A 1 103 ? 6.336 16.625 -4.188 1 96.81 103 ARG A O 1
ATOM 872 N N . ILE A 1 104 ? 4.879 16.562 -2.52 1 97.38 104 ILE A N 1
ATOM 873 C CA . ILE A 1 104 ? 5.902 16.484 -1.479 1 97.38 104 ILE A CA 1
ATOM 874 C C . ILE A 1 104 ? 6.672 15.172 -1.601 1 97.38 104 ILE A C 1
ATOM 876 O O . ILE A 1 104 ? 7.887 15.141 -1.402 1 97.38 104 ILE A O 1
ATOM 880 N N . ALA A 1 105 ? 5.973 14.133 -1.909 1 96.94 105 ALA A N 1
ATOM 881 C CA . ALA A 1 105 ? 6.633 12.844 -2.092 1 96.94 105 ALA A CA 1
ATOM 882 C C . ALA A 1 105 ? 7.703 12.922 -3.178 1 96.94 105 ALA A C 1
ATOM 884 O O . ALA A 1 105 ? 8.797 12.375 -3.023 1 96.94 105 ALA A O 1
ATOM 885 N N . GLY A 1 106 ? 7.367 13.555 -4.27 1 95.19 106 GLY A N 1
ATOM 886 C CA . GLY A 1 106 ? 8.328 13.742 -5.344 1 95.19 106 GLY A CA 1
ATOM 887 C C . GLY A 1 106 ? 9.492 14.633 -4.957 1 95.19 106 GLY A C 1
ATOM 888 O O . GLY A 1 106 ? 10.648 14.305 -5.223 1 95.19 106 GLY A O 1
ATOM 889 N N . GLN A 1 107 ? 9.188 15.727 -4.34 1 96.5 107 GLN A N 1
ATOM 890 C CA . GLN A 1 107 ? 10.188 16.703 -3.947 1 96.5 107 GLN A CA 1
ATOM 891 C C . GLN A 1 107 ? 11.188 16.109 -2.961 1 96.5 107 GLN A C 1
ATOM 893 O O . GLN A 1 107 ? 12.383 16.391 -3.035 1 96.5 107 GLN A O 1
ATOM 898 N N . GLU A 1 108 ? 10.711 15.305 -2.074 1 96.44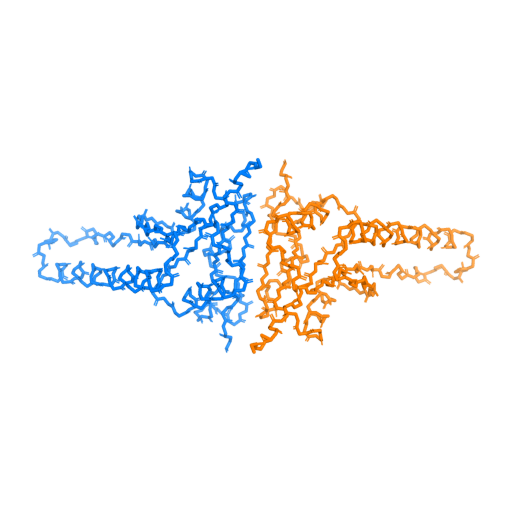 108 GLU A N 1
ATOM 899 C CA . GLU A 1 108 ? 11.539 14.75 -1.011 1 96.44 108 GLU A CA 1
ATOM 900 C C . GLU A 1 108 ? 12.156 13.414 -1.425 1 96.44 108 GLU A C 1
ATOM 902 O O . GLU A 1 108 ? 12.875 12.789 -0.646 1 96.44 108 GLU A O 1
ATOM 907 N N . LYS A 1 109 ? 11.812 12.945 -2.639 1 94.44 109 LYS A N 1
ATOM 908 C CA . LYS A 1 109 ? 12.32 11.695 -3.184 1 94.44 109 LYS A CA 1
ATOM 909 C C . LYS A 1 109 ? 12.094 10.539 -2.213 1 94.44 109 LYS A C 1
ATOM 911 O O . LYS A 1 109 ? 13.023 9.781 -1.912 1 94.44 109 LYS A O 1
ATOM 916 N N . VAL A 1 110 ? 10.883 10.438 -1.703 1 96.25 110 VAL A N 1
ATOM 917 C CA . VAL A 1 110 ? 10.586 9.383 -0.735 1 96.25 110 VAL A CA 1
ATOM 918 C C . VAL A 1 110 ? 10.531 8.031 -1.441 1 96.25 110 VAL A C 1
ATOM 920 O O . VAL A 1 110 ? 10.203 7.957 -2.629 1 96.25 110 VAL A O 1
ATOM 923 N N . THR A 1 111 ? 10.812 7 -0.663 1 94.56 111 THR A N 1
ATOM 924 C CA . THR A 1 111 ? 10.844 5.645 -1.203 1 94.56 111 THR A CA 1
ATOM 925 C C . THR A 1 111 ? 9.453 5.008 -1.143 1 94.56 111 THR A C 1
ATOM 927 O O . THR A 1 111 ? 9.156 4.094 -1.912 1 94.56 111 THR A O 1
ATOM 930 N N . CYS A 1 112 ? 8.641 5.598 -0.271 1 96.44 112 CYS A N 1
ATOM 931 C CA . CYS A 1 112 ? 7.324 5.008 -0.038 1 96.44 112 CYS A CA 1
ATOM 932 C C . CYS A 1 112 ? 6.383 6.016 0.612 1 96.44 112 CYS A C 1
ATOM 934 O O . CYS A 1 112 ? 6.816 6.852 1.408 1 96.44 112 CYS A O 1
ATOM 936 N N . ILE A 1 113 ? 5.129 5.883 0.228 1 97 113 ILE A N 1
ATOM 937 C CA . ILE A 1 113 ? 4.078 6.688 0.839 1 97 113 ILE A CA 1
ATOM 938 C C . ILE A 1 113 ? 3.158 5.793 1.667 1 97 113 ILE A C 1
ATOM 940 O O . ILE A 1 113 ? 2.719 4.738 1.197 1 97 113 ILE A O 1
ATOM 944 N N . VAL A 1 114 ? 2.881 6.188 2.881 1 97 114 VAL A N 1
ATOM 945 C CA . VAL A 1 114 ? 1.959 5.469 3.758 1 97 114 VAL A CA 1
ATOM 946 C C . VAL A 1 114 ? 0.703 6.309 3.982 1 97 114 VAL A C 1
ATOM 948 O O . VAL A 1 114 ? 0.79 7.484 4.34 1 97 114 VAL A O 1
ATOM 951 N N . MET A 1 115 ? -0.442 5.668 3.748 1 93.94 115 MET A N 1
ATOM 952 C CA . MET A 1 115 ? -1.699 6.391 3.93 1 93.94 115 MET A CA 1
ATOM 953 C C . MET A 1 115 ? -2.777 5.469 4.488 1 93.94 115 MET A C 1
ATOM 955 O O . MET A 1 115 ? -2.758 4.262 4.246 1 93.94 115 MET A O 1
ATOM 959 N N . GLY A 1 116 ? -3.609 6.094 5.234 1 89.5 116 GLY A N 1
ATOM 960 C CA . GLY A 1 116 ? -4.77 5.375 5.734 1 89.5 116 GLY A CA 1
ATOM 961 C C . GLY A 1 116 ? -5.984 5.504 4.832 1 89.5 116 GLY A C 1
ATOM 962 O O . GLY A 1 116 ? -6.07 6.434 4.027 1 89.5 116 GLY A O 1
ATOM 963 N N . GLY A 1 117 ? -6.824 4.5 4.785 1 74.19 117 GLY A N 1
ATOM 964 C CA . GLY A 1 117 ? -8.109 4.578 4.113 1 74.19 117 GLY A CA 1
ATOM 965 C C . GLY A 1 117 ? -9.219 5.113 5.004 1 74.19 117 GLY A C 1
ATOM 966 O O . GLY A 1 117 ? -9.078 5.152 6.227 1 74.19 117 GLY A O 1
ATOM 967 N N . ARG A 1 118 ? -10.094 6.098 4.57 1 61.06 118 ARG A N 1
ATOM 968 C CA . ARG A 1 118 ? -11.234 6.598 5.328 1 61.06 118 ARG A CA 1
ATOM 969 C C . ARG A 1 118 ? -12.227 5.473 5.629 1 61.06 118 ARG A C 1
ATOM 971 O O . ARG A 1 118 ? -12.398 4.559 4.82 1 61.06 118 ARG A O 1
ATOM 978 N N . GLY A 1 119 ? -12.289 4.992 6.793 1 46.44 119 GLY A N 1
ATOM 979 C CA . GLY A 1 119 ? -13.484 4.293 7.238 1 46.44 119 GLY A CA 1
ATOM 980 C C . GLY A 1 119 ? -14.766 5.035 6.902 1 46.44 119 GLY A C 1
ATOM 981 O O . GLY A 1 119 ? -15.82 4.422 6.746 1 46.44 119 GLY A O 1
ATOM 982 N N . MET A 1 120 ? -14.812 6.355 7.383 1 39.28 120 MET A N 1
ATOM 983 C CA . MET A 1 120 ? -16.125 6.879 7.719 1 39.28 120 MET A CA 1
ATOM 984 C C . MET A 1 120 ? -16.984 7.039 6.465 1 39.28 120 MET A C 1
ATOM 986 O O . MET A 1 120 ? -18.141 6.594 6.43 1 39.28 120 MET A O 1
ATOM 990 N N . SER A 1 121 ? -16.844 8.398 5.984 1 42.91 121 SER A N 1
ATOM 991 C CA . SER A 1 121 ? -17.969 8.961 5.246 1 42.91 121 SER A CA 1
ATOM 992 C C . SER A 1 121 ? -18.234 8.188 3.961 1 42.91 121 SER A C 1
ATOM 994 O O . SER A 1 121 ? -19.188 8.469 3.242 1 42.91 121 SER A O 1
ATOM 996 N N . THR A 1 122 ? -17.188 7.84 3.352 1 46.16 122 THR A N 1
ATOM 997 C CA . THR A 1 122 ? -17.562 7.375 2.023 1 46.16 122 THR A CA 1
ATOM 998 C C . THR A 1 122 ? -18.469 6.152 2.121 1 46.16 122 THR A C 1
ATOM 1000 O O . THR A 1 122 ? -18.344 5.348 3.047 1 46.16 122 THR A O 1
ATOM 1003 N N . LEU A 1 123 ? -19.453 6.215 1.29 1 48.16 123 LEU A N 1
ATOM 1004 C CA . LEU A 1 123 ? -20.391 5.105 1.139 1 48.16 123 LEU A CA 1
ATOM 1005 C C . LEU A 1 123 ? -19.656 3.768 1.27 1 48.16 123 LEU A C 1
ATOM 1007 O O . LEU A 1 123 ? -18.531 3.619 0.805 1 48.16 123 LEU A O 1
ATOM 1011 N N . ARG A 1 124 ? -20.094 2.924 2.201 1 49.81 124 ARG A N 1
ATOM 1012 C CA . ARG A 1 124 ? -19.797 1.536 2.539 1 49.81 124 ARG A CA 1
ATOM 1013 C C . ARG A 1 124 ? -19.094 0.831 1.384 1 49.81 124 ARG A C 1
ATOM 1015 O O . ARG A 1 124 ? -18.516 -0.24 1.566 1 49.81 124 ARG A O 1
ATOM 1022 N N . ARG A 1 125 ? -19.156 1.665 0.207 1 53.88 125 ARG A N 1
ATOM 1023 C CA . ARG A 1 125 ? -18.828 0.839 -0.951 1 53.88 125 ARG A CA 1
ATOM 1024 C C . ARG A 1 125 ? -17.406 1.11 -1.435 1 53.88 125 ARG A C 1
ATOM 1026 O O . ARG A 1 125 ? -16.875 0.36 -2.252 1 53.88 125 ARG A O 1
ATOM 1033 N N . THR A 1 126 ? -16.844 2.395 -0.938 1 58.75 126 THR A N 1
ATOM 1034 C CA . THR A 1 126 ? -15.531 2.637 -1.528 1 58.75 126 THR A CA 1
ATOM 1035 C C . THR A 1 126 ? -14.438 2.594 -0.461 1 58.75 126 THR A C 1
ATOM 1037 O O . THR A 1 126 ? -14.539 3.27 0.565 1 58.75 126 THR A O 1
ATOM 1040 N N . LEU A 1 127 ? -13.602 1.656 -0.418 1 63.84 127 LEU A N 1
ATOM 1041 C CA . LEU A 1 127 ? -12.523 1.476 0.551 1 63.84 127 LEU A CA 1
ATOM 1042 C C . LEU A 1 127 ? -11.422 2.514 0.346 1 63.84 127 LEU A C 1
ATOM 1044 O O . LEU A 1 127 ? -10.75 2.908 1.301 1 63.84 127 LEU A O 1
ATOM 1048 N N . LEU A 1 128 ? -11.453 3.125 -0.919 1 69.75 128 LEU A N 1
ATOM 1049 C CA . LEU A 1 128 ? -10.445 4.152 -1.164 1 69.75 128 LEU A CA 1
ATOM 1050 C C . LEU A 1 128 ? -11.055 5.547 -1.049 1 69.75 128 LEU A C 1
ATOM 1052 O O . LEU A 1 128 ? -12.07 5.844 -1.688 1 69.75 128 LEU A O 1
ATOM 1056 N N . GLY A 1 129 ? -10.594 6.293 -0.236 1 75.62 129 GLY A N 1
ATOM 1057 C CA . GLY A 1 129 ? -11.008 7.688 -0.173 1 75.62 129 GLY A CA 1
ATOM 1058 C C . GLY A 1 129 ? -10.469 8.523 -1.316 1 75.62 129 GLY A C 1
ATOM 1059 O O . GLY A 1 129 ? -9.664 8.047 -2.117 1 75.62 129 GLY A O 1
ATOM 1060 N N . GLY A 1 130 ? -10.914 9.664 -1.403 1 80.94 130 GLY A N 1
ATOM 1061 C CA . GLY A 1 130 ? 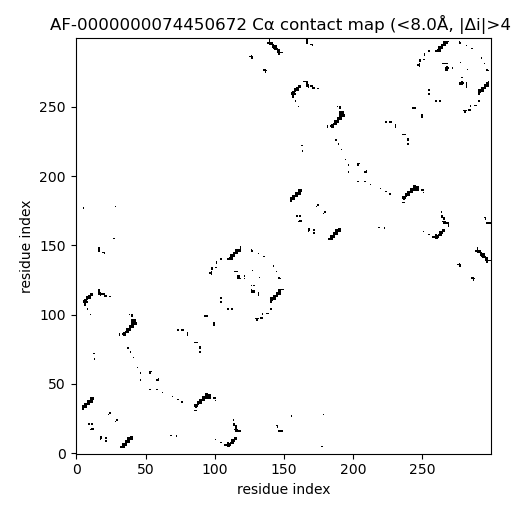-10.539 10.586 -2.465 1 80.94 130 GLY A CA 1
ATOM 1062 C C . GLY A 1 130 ? -9.055 10.891 -2.504 1 80.94 130 GLY A C 1
ATOM 1063 O O . GLY A 1 130 ? -8.445 10.914 -3.576 1 80.94 130 GLY A O 1
ATOM 1064 N N . VAL A 1 131 ? -8.484 11.047 -1.392 1 87.19 131 VAL A N 1
ATOM 1065 C CA . VAL A 1 131 ? -7.074 11.406 -1.311 1 87.19 131 VAL A CA 1
ATOM 1066 C C . VAL A 1 131 ? -6.215 10.211 -1.708 1 87.19 131 VAL A C 1
ATOM 1068 O O . VAL A 1 131 ? -5.332 10.328 -2.561 1 87.19 131 VAL A O 1
ATOM 1071 N N . SER A 1 132 ? -6.465 9.078 -1.081 1 87.62 132 SER A N 1
ATOM 1072 C CA . SER A 1 132 ? -5.691 7.887 -1.402 1 87.62 132 SER A CA 1
ATOM 1073 C C . SER A 1 132 ? -5.863 7.496 -2.867 1 87.62 132 SER A C 1
ATOM 1075 O O . SER A 1 132 ? -4.902 7.086 -3.52 1 87.62 132 SER A O 1
ATOM 1077 N N . ASP A 1 133 ? -7.039 7.656 -3.338 1 84.06 133 ASP A N 1
ATOM 1078 C CA . ASP A 1 133 ? -7.309 7.371 -4.742 1 84.06 133 ASP A CA 1
ATOM 1079 C C . ASP A 1 133 ? -6.469 8.266 -5.656 1 84.06 133 ASP A C 1
ATOM 1081 O O . ASP A 1 133 ? -5.844 7.781 -6.602 1 84.06 133 ASP A O 1
ATOM 1085 N N . TYR A 1 134 ? -6.465 9.484 -5.332 1 86.75 134 TYR A N 1
ATOM 1086 C CA . TYR A 1 134 ? -5.691 10.438 -6.121 1 86.75 134 TYR A CA 1
ATOM 1087 C C . TYR A 1 134 ? -4.207 10.078 -6.102 1 86.75 134 TYR A C 1
ATOM 1089 O O . TYR A 1 134 ? -3.559 10.047 -7.148 1 86.75 134 TYR A O 1
ATOM 1097 N N . VAL A 1 135 ? -3.686 9.82 -5.008 1 91.12 135 VAL A N 1
ATOM 1098 C CA . VAL A 1 135 ? -2.256 9.562 -4.867 1 91.12 135 VAL A CA 1
ATOM 1099 C C . VAL A 1 135 ? -1.884 8.289 -5.625 1 91.12 135 VAL A C 1
ATOM 1101 O O . VAL A 1 135 ? -0.912 8.273 -6.383 1 91.12 135 VAL A O 1
ATOM 1104 N N . ILE A 1 136 ? -2.65 7.266 -5.441 1 86.5 136 ILE A N 1
ATOM 1105 C CA . ILE A 1 136 ? -2.363 5.98 -6.062 1 86.5 136 ILE A CA 1
ATOM 1106 C C . ILE A 1 136 ? -2.422 6.117 -7.582 1 86.5 136 ILE A C 1
ATOM 1108 O O . ILE A 1 136 ? -1.62 5.516 -8.297 1 86.5 136 ILE A O 1
ATOM 1112 N N . LYS A 1 137 ? -3.266 6.922 -8.078 1 83.62 137 LYS A N 1
ATOM 1113 C CA . LYS A 1 137 ? -3.463 7.086 -9.516 1 83.62 137 LYS A CA 1
ATOM 1114 C C . LYS A 1 137 ? -2.371 7.961 -10.125 1 83.62 137 LYS A C 1
ATOM 1116 O O . LYS A 1 137 ? -2.129 7.906 -11.328 1 83.62 137 LYS A O 1
ATOM 1121 N N . HIS A 1 138 ? -1.706 8.711 -9.266 1 88.12 138 HIS A N 1
ATOM 1122 C CA . HIS A 1 138 ? -0.843 9.727 -9.859 1 88.12 138 HIS A CA 1
ATOM 1123 C C . HIS A 1 138 ? 0.62 9.484 -9.5 1 88.12 138 HIS A C 1
ATOM 1125 O O . HIS A 1 138 ? 1.52 10.023 -10.148 1 88.12 138 HIS A O 1
ATOM 1131 N N . THR A 1 139 ? 0.84 8.719 -8.523 1 88.19 139 THR A N 1
ATOM 1132 C CA . THR A 1 139 ? 2.215 8.602 -8.055 1 88.19 139 THR A CA 1
ATOM 1133 C C . THR A 1 139 ? 2.916 7.422 -8.727 1 88.19 139 THR A C 1
ATOM 1135 O O . THR A 1 139 ? 2.266 6.457 -9.133 1 88.19 139 THR A O 1
ATOM 1138 N N . GLN A 1 140 ? 4.227 7.531 -8.82 1 88.12 140 GLN A N 1
ATOM 1139 C CA . GLN A 1 140 ? 5.07 6.414 -9.242 1 88.12 140 GLN A CA 1
ATOM 1140 C C . GLN A 1 140 ? 5.82 5.816 -8.055 1 88.12 140 GLN A C 1
ATOM 1142 O O . GLN A 1 140 ? 6.668 4.938 -8.227 1 88.12 140 GLN A O 1
ATOM 1147 N N . ILE A 1 141 ? 5.523 6.32 -6.938 1 93.06 141 ILE A N 1
ATOM 1148 C CA . ILE A 1 141 ? 6.152 5.863 -5.699 1 93.06 141 ILE A CA 1
ATOM 1149 C C . ILE A 1 141 ? 5.297 4.777 -5.055 1 93.06 141 ILE A C 1
ATOM 1151 O O . ILE A 1 141 ? 4.07 4.895 -5.004 1 93.06 141 ILE A O 1
ATOM 1155 N N . PRO A 1 142 ? 5.852 3.752 -4.605 1 94.5 142 PRO A N 1
ATOM 1156 C CA . PRO A 1 142 ? 5.086 2.717 -3.906 1 94.5 142 PRO A CA 1
ATOM 1157 C C . PRO A 1 142 ? 4.25 3.277 -2.758 1 94.5 142 PRO A C 1
ATOM 1159 O O . PRO A 1 142 ? 4.703 4.176 -2.041 1 94.5 142 PRO A O 1
ATOM 1162 N N . VAL A 1 143 ? 3.021 2.711 -2.633 1 94.44 143 VAL A N 1
ATOM 1163 C CA . VAL A 1 143 ? 2.096 3.197 -1.615 1 94.44 143 VAL A CA 1
ATOM 1164 C C . VAL A 1 143 ? 1.681 2.047 -0.703 1 94.44 143 VAL A C 1
ATOM 1166 O O . VAL A 1 143 ? 1.332 0.963 -1.179 1 94.44 143 VAL A O 1
ATOM 1169 N N . ILE A 1 144 ? 1.815 2.279 0.567 1 95.62 144 ILE A N 1
ATOM 1170 C CA . ILE A 1 144 ? 1.226 1.388 1.56 1 95.62 144 ILE A CA 1
ATOM 1171 C C . ILE A 1 144 ? -0.131 1.932 2.002 1 95.62 144 ILE A C 1
ATOM 1173 O O . ILE A 1 144 ? -0.207 2.992 2.625 1 95.62 144 ILE A O 1
ATOM 1177 N N . PHE A 1 145 ? -1.119 1.199 1.69 1 92.38 145 PHE A N 1
ATOM 1178 C CA . PHE A 1 145 ? -2.49 1.568 2.021 1 92.38 145 PHE A CA 1
ATOM 1179 C C . PHE A 1 145 ? -3.01 0.734 3.186 1 92.38 145 PHE A C 1
ATOM 1181 O O . PHE A 1 145 ? -3.023 -0.497 3.117 1 92.38 145 PHE A O 1
ATOM 1188 N N . ILE A 1 146 ? -3.441 1.423 4.215 1 92.31 146 ILE A N 1
ATOM 1189 C CA . ILE A 1 146 ? -3.977 0.755 5.395 1 92.31 146 ILE A CA 1
ATOM 1190 C C . ILE A 1 146 ? -5.473 1.04 5.516 1 92.31 146 ILE A C 1
ATOM 1192 O O . ILE A 1 146 ? -5.871 2.152 5.867 1 92.31 146 ILE A O 1
ATOM 1196 N N . PRO A 1 147 ? -6.23 0.002 5.16 1 85.19 147 PRO A N 1
ATOM 1197 C CA . PRO A 1 147 ? -7.68 0.209 5.207 1 85.19 147 PRO A CA 1
ATOM 1198 C C . PRO A 1 147 ? -8.188 0.512 6.617 1 85.19 147 PRO A C 1
ATOM 1200 O O . PRO A 1 147 ? -7.582 0.071 7.602 1 85.19 147 PRO A O 1
ATOM 1203 N N . GLY A 1 148 ? -9.172 1.417 6.613 1 73.25 148 GLY A N 1
ATOM 1204 C CA . GLY A 1 148 ? -9.797 1.754 7.883 1 73.25 148 GLY A CA 1
ATOM 1205 C C . GLY A 1 148 ? -10.656 0.633 8.445 1 73.25 148 GLY A C 1
ATOM 1206 O O . GLY A 1 148 ? -11.008 -0.306 7.723 1 73.25 148 GLY A O 1
ATOM 1207 N N . LEU A 1 149 ? -10.703 0.409 9.789 1 58.44 149 LEU A N 1
ATOM 1208 C CA . LEU A 1 149 ? -11.531 -0.583 10.469 1 58.44 149 LEU A CA 1
ATOM 1209 C C . LEU A 1 149 ? -13.008 -0.357 10.156 1 58.44 149 LEU A C 1
ATOM 1211 O O . LEU A 1 149 ? -13.445 0.785 10.008 1 58.44 149 LEU A O 1
ATOM 1215 N N . HIS A 1 150 ? -13.742 -1.18 9.305 1 50.31 150 HIS A N 1
ATOM 1216 C CA . HIS A 1 150 ? -15.195 -1.101 9.336 1 50.31 150 HIS A CA 1
ATOM 1217 C C . HIS A 1 150 ? -15.719 -1.175 10.766 1 50.31 150 HIS A C 1
ATOM 1219 O O . HIS A 1 150 ? -15.109 -1.812 11.625 1 50.31 150 HIS A O 1
ATOM 1225 N N . MET B 1 1 ? 9.133 -12.695 24.141 1 33.72 1 MET B N 1
ATOM 1226 C CA . MET B 1 1 ? 9.102 -11.633 23.141 1 33.72 1 MET B CA 1
ATOM 1227 C C . MET B 1 1 ? 8.234 -12.016 21.953 1 33.72 1 MET B C 1
ATOM 1229 O O . MET B 1 1 ? 8.469 -13.039 21.312 1 33.72 1 MET B O 1
ATOM 1233 N N . ALA B 1 2 ? 6.969 -11.883 22 1 39.19 2 ALA B N 1
ATOM 1234 C CA . ALA B 1 2 ? 6.043 -12.539 21.078 1 39.19 2 ALA B CA 1
ATOM 1235 C C . ALA B 1 2 ? 6.621 -12.602 19.672 1 39.19 2 ALA B C 1
ATOM 1237 O O . ALA B 1 2 ? 7.152 -11.609 19.172 1 39.19 2 ALA B O 1
ATOM 1238 N N . GLU B 1 3 ? 7.344 -13.453 19.328 1 45.84 3 GLU B N 1
ATOM 1239 C CA . GLU B 1 3 ? 8.062 -13.75 18.078 1 45.84 3 GLU B CA 1
ATOM 1240 C C . GLU B 1 3 ? 7.262 -13.312 16.859 1 45.84 3 GLU B C 1
ATOM 1242 O O . GLU B 1 3 ? 6.398 -14.047 16.375 1 45.84 3 GLU B O 1
ATOM 1247 N N . ASN B 1 4 ? 6.711 -12.078 16.844 1 53.81 4 ASN B N 1
ATOM 1248 C CA . ASN B 1 4 ? 5.605 -11.578 16.031 1 53.81 4 ASN B CA 1
ATOM 1249 C C . ASN B 1 4 ? 5.934 -11.625 14.547 1 53.81 4 ASN B C 1
ATOM 1251 O O . ASN B 1 4 ? 6.34 -10.625 13.953 1 53.81 4 ASN B O 1
ATOM 1255 N N . SER B 1 5 ? 6.297 -12.875 14.148 1 64.25 5 SER B N 1
ATOM 1256 C CA . SER B 1 5 ? 6.504 -13.172 12.734 1 64.25 5 SER B CA 1
ATOM 1257 C C . SER B 1 5 ? 5.309 -12.727 11.898 1 64.25 5 SER B C 1
ATOM 1259 O O . SER B 1 5 ? 4.16 -12.844 12.328 1 64.25 5 SER B O 1
ATOM 1261 N N . ARG B 1 6 ? 5.551 -11.867 10.93 1 88.62 6 ARG B N 1
ATOM 1262 C CA . ARG B 1 6 ? 4.527 -11.383 10.016 1 88.62 6 ARG B CA 1
ATOM 1263 C C . ARG B 1 6 ? 4.555 -12.156 8.703 1 88.62 6 ARG B C 1
ATOM 1265 O O . ARG B 1 6 ? 5.625 -12.562 8.234 1 88.62 6 ARG B O 1
ATOM 1272 N N . THR B 1 7 ? 3.391 -12.641 8.328 1 95.88 7 THR B N 1
ATOM 1273 C CA . THR B 1 7 ? 3.256 -13.258 7.016 1 95.88 7 THR B CA 1
ATOM 1274 C C . THR B 1 7 ? 2.84 -12.234 5.965 1 95.88 7 THR B C 1
ATOM 1276 O O . THR B 1 7 ? 1.864 -11.5 6.156 1 95.88 7 THR B O 1
ATOM 1279 N N . VAL B 1 8 ? 3.615 -12.211 4.906 1 97.31 8 VAL B N 1
ATOM 1280 C CA . VAL B 1 8 ? 3.355 -11.266 3.822 1 97.31 8 VAL B CA 1
ATOM 1281 C C . VAL B 1 8 ? 3.004 -12.031 2.547 1 97.31 8 VAL B C 1
ATOM 1283 O O . VAL B 1 8 ? 3.68 -13 2.189 1 97.31 8 VAL B O 1
ATOM 1286 N N . LEU B 1 9 ? 1.956 -11.617 1.91 1 98.19 9 LEU B N 1
ATOM 1287 C CA . LEU B 1 9 ? 1.561 -12.211 0.636 1 98.19 9 LEU B CA 1
ATOM 1288 C C . LEU B 1 9 ? 1.979 -11.32 -0.529 1 98.19 9 LEU B C 1
ATOM 1290 O O . LEU B 1 9 ? 1.612 -10.141 -0.579 1 98.19 9 LEU B O 1
ATOM 1294 N N . ILE B 1 10 ? 2.752 -11.875 -1.383 1 97.88 10 ILE B N 1
ATOM 1295 C CA . ILE B 1 10 ? 3.131 -11.172 -2.6 1 97.88 10 ILE B CA 1
ATOM 1296 C C . ILE B 1 10 ? 2.473 -11.828 -3.809 1 97.88 10 ILE B C 1
ATOM 1298 O O . ILE B 1 10 ? 2.74 -13 -4.109 1 97.88 10 ILE B O 1
ATOM 1302 N N . ALA B 1 11 ? 1.593 -11.047 -4.477 1 96.62 11 ALA B N 1
ATOM 1303 C CA . ALA B 1 11 ? 0.95 -11.539 -5.691 1 96.62 11 ALA B CA 1
ATOM 1304 C C . ALA B 1 11 ? 1.866 -11.383 -6.902 1 96.62 11 ALA B C 1
ATOM 1306 O O . ALA B 1 11 ? 2.342 -10.281 -7.188 1 96.62 11 ALA B O 1
ATOM 1307 N N . VAL B 1 12 ? 2.049 -12.5 -7.605 1 94.75 12 VAL B N 1
ATOM 1308 C CA . VAL B 1 12 ? 2.951 -12.438 -8.75 1 94.75 12 VAL B CA 1
ATOM 1309 C C . VAL B 1 12 ? 2.273 -13.047 -9.977 1 94.75 12 VAL B C 1
ATOM 1311 O O . VAL B 1 12 ? 1.314 -13.805 -9.844 1 94.75 12 VAL B O 1
ATOM 1314 N N . ASP B 1 13 ? 2.697 -12.594 -11.125 1 89.31 13 ASP B N 1
ATOM 1315 C CA . ASP B 1 13 ? 2.285 -13.156 -12.406 1 89.31 13 ASP B CA 1
ATOM 1316 C C . ASP B 1 13 ? 3.461 -13.242 -13.375 1 89.31 13 ASP B C 1
ATOM 1318 O O . ASP B 1 13 ? 4.617 -13.312 -12.953 1 89.31 13 ASP B O 1
ATOM 1322 N N . GLU B 1 14 ? 3.188 -13.266 -14.664 1 86.12 14 GLU B N 1
ATOM 1323 C CA . GLU B 1 14 ? 4.242 -13.469 -15.648 1 86.12 14 GLU B CA 1
ATOM 1324 C C . GLU B 1 14 ? 4.832 -12.141 -16.109 1 86.12 14 GLU B C 1
ATOM 1326 O O . GLU B 1 14 ? 5.828 -12.109 -16.828 1 86.12 14 GLU B O 1
ATOM 1331 N N . CYS B 1 15 ? 4.301 -11.055 -15.617 1 83.12 15 CYS B N 1
ATOM 1332 C CA . CYS B 1 15 ? 4.703 -9.75 -16.125 1 83.12 15 CYS B CA 1
ATOM 1333 C C . CYS B 1 15 ? 5.832 -9.164 -15.297 1 83.12 15 CYS B C 1
ATOM 1335 O O . CYS B 1 15 ? 6.062 -9.594 -14.164 1 83.12 15 CYS B O 1
ATOM 1337 N N . GLU B 1 16 ? 6.508 -8.234 -15.844 1 86.06 16 GLU B N 1
ATOM 1338 C CA . GLU B 1 16 ? 7.66 -7.594 -15.211 1 86.06 16 GLU B CA 1
ATOM 1339 C C . GLU B 1 16 ? 7.234 -6.727 -14.031 1 86.06 16 GLU B C 1
ATOM 1341 O O . GLU B 1 16 ? 7.996 -6.551 -13.078 1 86.06 16 GLU B O 1
ATOM 1346 N N . HIS B 1 17 ? 6.059 -6.254 -14.07 1 86 17 HIS B N 1
ATOM 1347 C CA . HIS B 1 17 ? 5.602 -5.367 -13.008 1 86 17 HIS B CA 1
ATOM 1348 C C . HIS B 1 17 ? 5.512 -6.109 -11.68 1 86 17 HIS B C 1
ATOM 1350 O O . HIS B 1 17 ? 5.871 -5.566 -10.633 1 86 17 HIS B O 1
ATOM 1356 N N . SER B 1 18 ? 5.016 -7.363 -11.734 1 90.62 18 SER B N 1
ATOM 1357 C CA . SER B 1 18 ? 4.926 -8.141 -10.5 1 90.62 18 SER B CA 1
ATOM 1358 C C . SER B 1 18 ? 6.309 -8.523 -9.992 1 90.62 18 SER B C 1
ATOM 1360 O O . SER B 1 18 ? 6.523 -8.625 -8.781 1 90.62 18 SER B O 1
ATOM 1362 N N . GLU B 1 19 ? 7.25 -8.719 -10.914 1 92.12 19 GLU B N 1
ATOM 1363 C CA . GLU B 1 19 ? 8.617 -9.008 -10.5 1 92.12 19 GLU B CA 1
ATOM 1364 C C . GLU B 1 19 ? 9.258 -7.805 -9.82 1 92.12 19 GLU B C 1
ATOM 1366 O O . GLU B 1 19 ? 9.961 -7.957 -8.82 1 92.12 19 GLU B O 1
ATOM 1371 N N . ARG B 1 20 ? 8.992 -6.699 -10.367 1 91.62 20 ARG B N 1
ATOM 1372 C CA . ARG B 1 20 ? 9.5 -5.477 -9.75 1 91.62 20 ARG B CA 1
ATOM 1373 C C . ARG B 1 20 ? 8.938 -5.285 -8.352 1 91.62 20 ARG B C 1
ATOM 1375 O O . ARG B 1 20 ? 9.656 -4.883 -7.434 1 91.62 20 ARG B O 1
ATOM 1382 N N . ALA B 1 21 ? 7.66 -5.562 -8.266 1 93.69 21 ALA B N 1
ATOM 1383 C CA . ALA B 1 21 ? 7.031 -5.457 -6.949 1 93.69 21 ALA B CA 1
ATOM 1384 C C . ALA B 1 21 ? 7.668 -6.422 -5.957 1 93.69 21 ALA B C 1
ATOM 1386 O O . ALA B 1 21 ? 7.945 -6.055 -4.812 1 93.69 21 ALA B O 1
ATOM 1387 N N . PHE B 1 22 ? 7.945 -7.59 -6.41 1 95.25 22 PHE B N 1
ATOM 1388 C CA . PHE B 1 22 ? 8.594 -8.617 -5.602 1 95.25 22 PHE B CA 1
ATOM 1389 C C . PHE B 1 22 ? 9.969 -8.156 -5.145 1 95.25 22 PHE B C 1
ATOM 1391 O O . PHE B 1 22 ? 10.273 -8.172 -3.949 1 95.25 22 PHE B O 1
ATOM 1398 N N . GLU B 1 23 ? 10.711 -7.688 -6.02 1 94.25 23 GLU B N 1
ATOM 1399 C CA . GLU B 1 23 ? 12.078 -7.258 -5.723 1 94.25 23 GLU B CA 1
ATOM 1400 C C . GLU B 1 23 ? 12.086 -6.023 -4.824 1 94.25 23 GLU B C 1
ATOM 1402 O O . GLU B 1 23 ? 12.898 -5.926 -3.902 1 94.25 23 GLU B O 1
ATOM 1407 N N . TRP B 1 24 ? 11.234 -5.125 -5.168 1 93.38 24 TRP B N 1
ATOM 1408 C CA . TRP B 1 24 ? 11.164 -3.91 -4.363 1 93.38 24 TRP B CA 1
ATOM 1409 C C . TRP B 1 24 ? 10.859 -4.238 -2.906 1 93.38 24 TRP B C 1
ATOM 1411 O O . TRP B 1 24 ? 11.523 -3.734 -1.999 1 93.38 24 TRP B O 1
ATOM 1421 N N . TYR B 1 25 ? 9.828 -5.078 -2.693 1 94.69 25 TYR B N 1
ATOM 1422 C CA . TYR B 1 25 ? 9.484 -5.457 -1.328 1 94.69 25 TYR B CA 1
ATOM 1423 C C . TYR B 1 25 ? 10.68 -6.086 -0.62 1 94.69 25 TYR B C 1
ATOM 1425 O O . TYR B 1 25 ? 10.992 -5.734 0.521 1 94.69 25 TYR B O 1
ATOM 1433 N N . LEU B 1 26 ? 11.344 -6.965 -1.27 1 93.19 26 LEU B N 1
ATOM 1434 C CA . LEU B 1 26 ? 12.453 -7.695 -0.66 1 93.19 26 LEU B CA 1
ATOM 1435 C C . LEU B 1 26 ? 13.602 -6.754 -0.313 1 93.19 26 LEU B C 1
ATOM 1437 O O . LEU B 1 26 ? 14.258 -6.926 0.714 1 93.19 26 LEU B O 1
ATOM 1441 N N . ASN B 1 27 ? 13.766 -5.746 -1.092 1 90.69 27 ASN B N 1
ATOM 1442 C CA . ASN B 1 27 ? 14.906 -4.855 -0.922 1 90.69 27 ASN B CA 1
ATOM 1443 C C . ASN B 1 27 ? 14.617 -3.754 0.092 1 90.69 27 ASN B C 1
ATOM 1445 O O . ASN B 1 27 ? 15.523 -3.266 0.765 1 90.69 27 ASN B O 1
ATOM 1449 N N . HIS B 1 28 ? 13.336 -3.449 0.232 1 90.12 28 HIS B N 1
ATOM 1450 C CA . HIS B 1 28 ? 13.062 -2.225 0.977 1 90.12 28 HIS B CA 1
ATOM 1451 C C . HIS B 1 28 ? 12.297 -2.52 2.262 1 90.12 28 HIS B C 1
ATOM 1453 O O . HIS B 1 28 ? 12.391 -1.764 3.232 1 90.12 28 HIS B O 1
ATOM 1459 N N . ILE B 1 29 ? 11.547 -3.643 2.281 1 90 29 ILE B N 1
ATOM 1460 C CA . ILE B 1 29 ? 10.602 -3.789 3.383 1 90 29 ILE B CA 1
ATOM 1461 C C . ILE B 1 29 ? 10.875 -5.098 4.125 1 90 29 ILE B C 1
ATOM 1463 O O . ILE B 1 29 ? 10.734 -5.168 5.348 1 90 29 ILE B O 1
ATOM 1467 N N . HIS B 1 30 ? 11.289 -6.086 3.453 1 91.12 30 HIS B N 1
ATOM 1468 C CA . HIS B 1 30 ? 11.359 -7.438 3.998 1 91.12 30 HIS B CA 1
ATOM 1469 C C . HIS B 1 30 ? 12.297 -7.5 5.199 1 91.12 30 HIS B C 1
ATOM 1471 O O . HIS B 1 30 ? 13.367 -6.891 5.191 1 91.12 30 HIS B O 1
ATOM 1477 N N . ARG B 1 31 ? 11.82 -8.281 6.156 1 88 31 ARG B N 1
ATOM 1478 C CA . ARG B 1 31 ? 12.625 -8.641 7.316 1 88 31 ARG B CA 1
ATOM 1479 C C . ARG B 1 31 ? 12.82 -10.156 7.395 1 88 31 ARG B C 1
ATOM 1481 O O . ARG B 1 31 ? 11.914 -10.922 7.055 1 88 31 ARG B O 1
ATOM 1488 N N . GLU B 1 32 ? 13.898 -10.562 7.93 1 85.94 32 GLU B N 1
ATOM 1489 C CA . GLU B 1 32 ? 14.266 -11.977 7.969 1 85.94 32 GLU B CA 1
ATOM 1490 C C . GLU B 1 32 ? 13.242 -12.789 8.75 1 85.94 32 GLU B C 1
ATOM 1492 O O . GLU B 1 32 ? 13.016 -13.969 8.453 1 85.94 32 GLU B O 1
ATOM 1497 N N . GLU B 1 33 ? 12.656 -12.109 9.648 1 89 33 GLU B N 1
ATOM 1498 C CA . GLU B 1 33 ? 11.703 -12.812 10.508 1 89 33 GLU B CA 1
ATOM 1499 C C . GLU B 1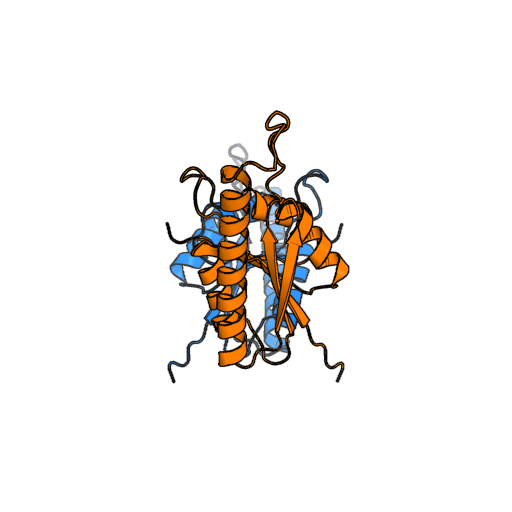 33 ? 10.367 -13.008 9.805 1 89 33 GLU B C 1
ATOM 1501 O O . GLU B 1 33 ? 9.523 -13.781 10.258 1 89 33 GLU B O 1
ATOM 1506 N N . ASN B 1 34 ? 10.156 -12.352 8.734 1 92.31 34 ASN B N 1
ATOM 1507 C CA . ASN B 1 34 ? 8.883 -12.438 8.031 1 92.31 34 ASN B CA 1
ATOM 1508 C C . ASN B 1 34 ? 8.797 -13.695 7.176 1 92.31 34 ASN B C 1
ATOM 1510 O O . ASN B 1 34 ? 9.797 -14.156 6.633 1 92.31 34 ASN B O 1
ATOM 1514 N N . SER B 1 35 ? 7.648 -14.234 7.145 1 95.5 35 SER B N 1
ATOM 1515 C CA . SER B 1 35 ? 7.336 -15.312 6.211 1 95.5 35 SER B CA 1
ATOM 1516 C C . SER B 1 35 ? 6.648 -14.781 4.957 1 95.5 35 SER B C 1
ATOM 1518 O O . SER B 1 35 ? 5.801 -13.891 5.039 1 95.5 35 SER B O 1
ATOM 1520 N N . LEU B 1 36 ? 7.047 -15.414 3.854 1 96.75 36 LEU B N 1
ATOM 1521 C CA . LEU B 1 36 ? 6.508 -14.938 2.584 1 96.75 36 LEU B CA 1
ATOM 1522 C C . LEU B 1 36 ? 5.617 -15.992 1.939 1 96.75 36 LEU B C 1
ATOM 1524 O O . LEU B 1 36 ? 5.945 -17.188 1.956 1 96.75 36 LEU B O 1
ATOM 1528 N N . ILE B 1 37 ? 4.496 -15.531 1.456 1 97.88 37 ILE B N 1
ATOM 1529 C CA . ILE B 1 37 ? 3.676 -16.312 0.538 1 97.88 37 ILE B CA 1
ATOM 1530 C C . ILE B 1 37 ? 3.693 -15.672 -0.847 1 97.88 37 ILE B C 1
ATOM 1532 O O . ILE B 1 37 ? 3.182 -14.57 -1.032 1 97.88 37 ILE B O 1
ATOM 1536 N N . VAL B 1 38 ? 4.34 -16.328 -1.713 1 97.81 38 VAL B N 1
ATOM 1537 C CA . VAL B 1 38 ? 4.324 -15.891 -3.105 1 97.81 38 VAL B CA 1
ATOM 1538 C C . VAL B 1 38 ? 3.172 -16.562 -3.848 1 97.81 38 VAL B C 1
ATOM 1540 O O . VAL B 1 38 ? 3.189 -17.781 -4.055 1 97.81 38 VAL B O 1
ATOM 1543 N N . LEU B 1 39 ? 2.207 -15.781 -4.254 1 97.56 39 LEU B N 1
ATOM 1544 C CA . LEU B 1 39 ? 0.973 -16.328 -4.801 1 97.56 39 LEU B CA 1
ATOM 1545 C C . LEU B 1 39 ? 0.894 -16.094 -6.309 1 97.56 39 LEU B C 1
ATOM 1547 O O . LEU B 1 39 ? 0.975 -14.961 -6.77 1 97.56 39 LEU B O 1
ATOM 1551 N N . TYR B 1 40 ? 0.783 -17.156 -7.023 1 95.44 40 TYR B N 1
ATOM 1552 C CA . TYR B 1 40 ? 0.519 -17.125 -8.461 1 95.44 40 TYR B CA 1
ATOM 1553 C C . TYR B 1 40 ? -0.886 -17.625 -8.766 1 95.44 40 TYR B C 1
ATOM 1555 O O . TYR B 1 40 ? -1.215 -18.781 -8.477 1 95.44 40 TYR B O 1
ATOM 1563 N N . CYS B 1 41 ? -1.691 -16.656 -9.281 1 91.81 41 CYS B N 1
ATOM 1564 C CA . CYS B 1 41 ? -3.061 -17.016 -9.633 1 91.81 41 CYS B CA 1
ATOM 1565 C C . CYS B 1 41 ? -3.191 -17.25 -11.133 1 91.81 41 CYS B C 1
ATOM 1567 O O . CYS B 1 41 ? -2.838 -16.391 -11.945 1 91.81 41 CYS B O 1
ATOM 1569 N N . HIS B 1 42 ? -3.572 -18.406 -11.477 1 81.31 42 HIS B N 1
ATOM 1570 C CA . HIS B 1 42 ? -3.758 -18.797 -12.867 1 81.31 42 HIS B CA 1
ATOM 1571 C C . HIS B 1 42 ? -5.238 -18.938 -13.211 1 81.31 42 HIS B C 1
ATOM 1573 O O . HIS B 1 42 ? -6.004 -19.531 -12.445 1 81.31 42 HIS B O 1
ATOM 1579 N N . GLU B 1 43 ? -5.652 -18.141 -14.258 1 74.38 43 GLU B N 1
ATOM 1580 C CA . GLU B 1 43 ? -7.039 -18.328 -14.672 1 74.38 43 GLU B CA 1
ATOM 1581 C C . GLU B 1 43 ? -7.199 -19.578 -15.531 1 74.38 43 GLU B C 1
ATOM 1583 O O . GLU B 1 43 ? -6.34 -19.875 -16.359 1 74.38 43 GLU B O 1
ATOM 1588 N N . LYS B 1 44 ? -8.07 -20.516 -15.031 1 63.59 44 LYS B N 1
ATOM 1589 C CA . LYS B 1 44 ? -8.305 -21.75 -15.766 1 63.59 44 LYS B CA 1
ATOM 1590 C C . LYS B 1 44 ? -8.781 -21.484 -17.188 1 63.59 44 LYS B C 1
ATOM 1592 O O . LYS B 1 44 ? -9.594 -20.578 -17.406 1 63.59 44 LYS B O 1
ATOM 1597 N N . LEU B 1 45 ? -7.988 -21.969 -18.188 1 61.22 45 LEU B N 1
ATOM 1598 C CA . LEU B 1 45 ? -8.516 -22 -19.547 1 61.22 45 LEU B CA 1
ATOM 1599 C C . LEU B 1 45 ? -9.695 -22.969 -19.656 1 61.22 45 LEU B C 1
ATOM 1601 O O . LEU B 1 45 ? -9.586 -24.125 -19.266 1 61.22 45 LEU B O 1
ATOM 1605 N N . ASP B 1 46 ? -10.984 -22.375 -19.438 1 58.31 46 ASP B N 1
ATOM 1606 C CA . ASP B 1 46 ? -12.117 -23.266 -19.688 1 58.31 46 ASP B CA 1
ATOM 1607 C C . ASP B 1 46 ? -12.102 -23.797 -21.109 1 58.31 46 ASP B C 1
ATOM 1609 O O . ASP B 1 46 ? -11.914 -23.031 -22.062 1 58.31 46 ASP B O 1
ATOM 1613 N N . PRO B 1 47 ? -12.133 -25.141 -21.266 1 58.28 47 PRO B N 1
ATOM 1614 C CA . PRO B 1 47 ? -12.258 -25.641 -22.641 1 58.28 47 PRO B CA 1
ATOM 1615 C C . PRO B 1 47 ? -13.422 -25 -23.391 1 58.28 47 PRO B C 1
ATOM 1617 O O . PRO B 1 47 ? -14.461 -24.688 -22.797 1 58.28 47 PRO B O 1
ATOM 1620 N N . PRO B 1 48 ? -13.172 -24.297 -24.5 1 54.66 48 PRO B N 1
ATOM 1621 C CA . PRO B 1 48 ? -14.328 -23.828 -25.266 1 54.66 48 PRO B CA 1
ATOM 1622 C C . PRO B 1 48 ? -15.438 -24.875 -25.344 1 54.66 48 PRO B C 1
ATOM 1624 O O . PRO B 1 48 ? -15.156 -26.078 -25.344 1 54.66 48 PRO B O 1
ATOM 1627 N N . ALA B 1 49 ? -16.562 -24.531 -24.891 1 53.25 49 ALA B N 1
ATOM 1628 C CA . ALA B 1 49 ? -17.734 -25.406 -25.016 1 53.25 49 ALA B CA 1
ATOM 1629 C C . ALA B 1 49 ? -17.625 -26.328 -26.234 1 53.25 49 ALA B C 1
ATOM 1631 O O . ALA B 1 49 ? -18.016 -27.484 -26.188 1 53.25 49 ALA B O 1
ATOM 1632 N N . LEU B 1 50 ? -17.656 -25.594 -27.422 1 48.62 50 LEU B N 1
ATOM 1633 C CA . LEU B 1 50 ? -17.906 -26.297 -28.672 1 48.62 50 LEU B CA 1
ATOM 1634 C C . LEU B 1 50 ? -16.766 -27.25 -29 1 48.62 50 LEU B C 1
ATOM 1636 O O . LEU B 1 50 ? -16.812 -27.953 -30.016 1 48.62 50 LEU B O 1
ATOM 1640 N N . LEU B 1 51 ? -15.648 -27.109 -28.484 1 49.72 51 LEU B N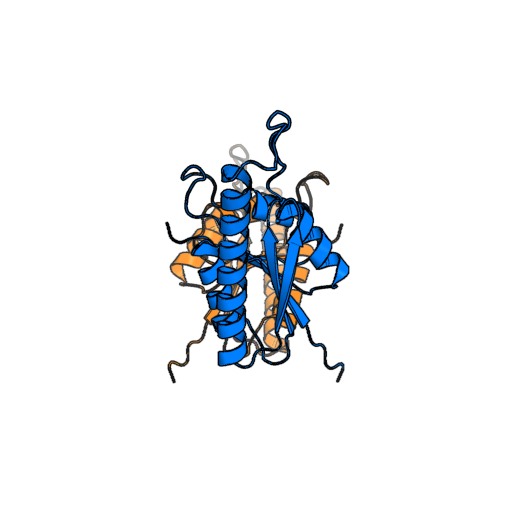 1
ATOM 1641 C CA . LEU B 1 51 ? -14.703 -28.094 -29 1 49.72 51 LEU B CA 1
ATOM 1642 C C . LEU B 1 51 ? -15.016 -29.484 -28.422 1 49.72 51 LEU B C 1
ATOM 1644 O O . LEU B 1 51 ? -14.727 -29.75 -27.266 1 49.72 51 LEU B O 1
ATOM 1648 N N . HIS B 1 52 ? -15.984 -30.031 -28.734 1 49.69 52 HIS B N 1
ATOM 1649 C CA . HIS B 1 52 ? -16.344 -31.438 -28.609 1 49.69 52 HIS B CA 1
ATOM 1650 C C . HIS B 1 52 ? -15.094 -32.312 -28.406 1 49.69 52 HIS B C 1
ATOM 1652 O O . HIS B 1 52 ? -15.18 -33.375 -27.797 1 49.69 52 HIS B O 1
ATOM 1658 N N . SER B 1 53 ? -14.031 -32.281 -29.375 1 49.81 53 SER B N 1
ATOM 1659 C CA . SER B 1 53 ? -12.898 -33.188 -29.281 1 49.81 53 SER B CA 1
ATOM 1660 C C . SER B 1 53 ? -11.805 -32.625 -28.391 1 49.81 53 SER B C 1
ATOM 1662 O O . SER B 1 53 ? -10.898 -31.938 -28.859 1 49.81 53 SER B O 1
ATOM 1664 N N . ALA B 1 54 ? -12.039 -32.062 -27.297 1 55.03 54 ALA B N 1
ATOM 1665 C CA . ALA B 1 54 ? -11.141 -31.75 -26.188 1 55.03 54 ALA B CA 1
ATOM 1666 C C . 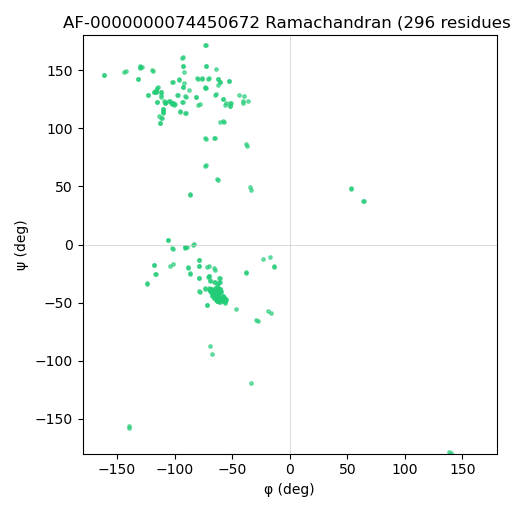ALA B 1 54 ? -9.82 -32.5 -26.328 1 55.03 54 ALA B C 1
ATOM 1668 O O . ALA B 1 54 ? -8.906 -32.312 -25.516 1 55.03 54 ALA B O 1
ATOM 1669 N N . HIS B 1 55 ? -9.977 -33.531 -27.188 1 57.97 55 HIS B N 1
ATOM 1670 C CA . HIS B 1 55 ? -8.922 -34.469 -27.531 1 57.97 55 HIS B CA 1
ATOM 1671 C C . HIS B 1 55 ? -8.039 -33.906 -28.656 1 57.97 55 HIS B C 1
ATOM 1673 O O . HIS B 1 55 ? -7.164 -34.625 -29.156 1 57.97 55 HIS B O 1
ATOM 1679 N N . SER B 1 56 ? -8.5 -32.625 -29.062 1 69 56 SER B N 1
ATOM 1680 C CA . SER B 1 56 ? -7.691 -32.25 -30.219 1 69 56 SER B CA 1
ATOM 1681 C C . SER B 1 56 ? -6.273 -31.859 -29.812 1 69 56 SER B C 1
ATOM 1683 O O . SER B 1 56 ? -6.031 -31.5 -28.656 1 69 56 SER B O 1
ATOM 1685 N N . GLU B 1 57 ? -5.336 -32.312 -30.5 1 76.5 57 GLU B N 1
ATOM 1686 C CA . GLU B 1 57 ? -3.914 -32 -30.391 1 76.5 57 GLU B CA 1
ATOM 1687 C C . GLU B 1 57 ? -3.688 -30.531 -30.078 1 76.5 57 GLU B C 1
ATOM 1689 O O . GLU B 1 57 ? -2.783 -30.172 -29.328 1 76.5 57 GLU B O 1
ATOM 1694 N N . GLU B 1 58 ? -4.688 -29.734 -30.453 1 76.25 58 GLU B N 1
ATOM 1695 C CA . GLU B 1 58 ? -4.551 -28.297 -30.25 1 76.25 58 GLU B CA 1
ATOM 1696 C C . GLU B 1 58 ? -4.816 -27.922 -28.797 1 76.25 58 GLU B C 1
ATOM 1698 O O . GLU B 1 58 ? -4.109 -27.094 -28.219 1 76.25 58 GLU B O 1
ATOM 1703 N N . TRP B 1 59 ? -5.789 -28.578 -28.266 1 76 59 TRP B N 1
ATOM 1704 C CA . TRP B 1 59 ? -6.121 -28.281 -26.875 1 76 59 TRP B CA 1
ATOM 1705 C C . TRP B 1 59 ? -5.027 -28.797 -25.938 1 76 59 TRP B C 1
ATOM 1707 O O . TRP B 1 59 ? -4.664 -28.109 -24.984 1 76 59 TRP B O 1
ATOM 1717 N N . LYS B 1 60 ? -4.527 -29.906 -26.297 1 78.25 60 LYS B N 1
ATOM 1718 C CA . LYS B 1 60 ? -3.424 -30.453 -25.516 1 78.25 60 LYS B CA 1
ATOM 1719 C C . LYS B 1 60 ? -2.215 -29.531 -25.547 1 78.25 60 LYS B C 1
ATOM 1721 O O . LYS B 1 60 ? -1.534 -29.359 -24.531 1 78.25 60 LYS B O 1
ATOM 1726 N N . GLN B 1 61 ? -1.998 -28.938 -26.703 1 81.19 61 GLN B N 1
ATOM 1727 C CA . GLN B 1 61 ? -0.877 -28.016 -26.844 1 81.19 61 GLN B CA 1
ATOM 1728 C C . GLN B 1 61 ? -1.102 -26.75 -26.031 1 81.19 61 GLN B C 1
ATOM 1730 O O . GLN B 1 61 ? -0.173 -26.234 -25.406 1 81.19 61 GLN B O 1
ATOM 1735 N N . THR B 1 62 ? -2.316 -26.297 -26.016 1 78.19 62 THR B N 1
ATOM 1736 C CA . THR B 1 62 ? -2.648 -25.094 -25.25 1 78.19 62 THR B CA 1
ATOM 1737 C C . THR B 1 62 ? -2.467 -25.344 -23.75 1 78.19 62 THR B C 1
ATOM 1739 O O . THR B 1 62 ? -1.918 -24.516 -23.031 1 78.19 62 THR B O 1
ATOM 1742 N N . LEU B 1 63 ? -2.836 -26.453 -23.344 1 77.44 63 LEU B N 1
ATOM 1743 C CA . LEU B 1 63 ? -2.697 -26.828 -21.938 1 77.44 63 LEU B CA 1
ATOM 1744 C C . LEU B 1 63 ? -1.228 -26.953 -21.547 1 77.44 63 LEU B C 1
ATOM 1746 O O . LEU B 1 63 ? -0.831 -26.547 -20.453 1 77.44 63 LEU B O 1
ATOM 1750 N N . LYS B 1 64 ? -0.551 -27.547 -22.5 1 83.31 64 LYS B N 1
ATOM 1751 C CA . LYS B 1 64 ? 0.878 -27.719 -22.25 1 83.31 64 LYS B CA 1
ATOM 1752 C C . LYS B 1 64 ? 1.569 -26.359 -22.141 1 83.31 64 LYS B C 1
ATOM 1754 O O . LYS B 1 64 ? 2.416 -26.156 -21.266 1 83.31 64 LYS B O 1
ATOM 1759 N N . GLU B 1 65 ? 1.233 -25.5 -22.969 1 82.19 65 GLU B N 1
ATOM 1760 C CA . GLU B 1 65 ? 1.822 -24.156 -22.938 1 82.19 65 GLU B CA 1
ATOM 1761 C C . GLU B 1 65 ? 1.477 -23.438 -21.641 1 82.19 65 GLU B C 1
ATOM 1763 O O . GLU B 1 65 ? 2.318 -22.734 -21.062 1 82.19 65 GLU B O 1
ATOM 1768 N N . HIS B 1 66 ? 0.352 -23.625 -21.266 1 79.81 66 HIS B N 1
ATOM 1769 C CA . HIS B 1 66 ? -0.1 -23.016 -20.016 1 79.81 66 HIS B CA 1
ATOM 1770 C C . HIS B 1 66 ? 0.662 -23.562 -18.828 1 79.81 66 HIS B C 1
ATOM 1772 O O . HIS B 1 66 ? 1.085 -22.812 -17.953 1 79.81 66 HIS B O 1
ATOM 1778 N N . ASP B 1 67 ? 0.839 -24.797 -18.859 1 84.5 67 ASP B N 1
ATOM 1779 C CA . ASP B 1 67 ? 1.56 -25.453 -17.781 1 84.5 67 ASP B CA 1
ATOM 1780 C C . ASP B 1 67 ? 3.027 -25.031 -17.766 1 84.5 67 ASP B C 1
ATOM 1782 O O . ASP B 1 67 ? 3.615 -24.859 -16.688 1 84.5 67 ASP B O 1
ATOM 1786 N N . GLU B 1 68 ? 3.512 -24.922 -18.922 1 87.19 68 GLU B N 1
ATOM 1787 C CA . GLU B 1 68 ? 4.91 -24.516 -19.016 1 87.19 68 GLU B CA 1
ATOM 1788 C C . GLU B 1 68 ? 5.098 -23.094 -18.484 1 87.19 68 GLU B C 1
ATOM 1790 O O . GLU B 1 68 ? 6.086 -22.797 -17.797 1 87.19 68 GLU B O 1
ATOM 1795 N N . LYS B 1 69 ? 4.219 -22.297 -18.797 1 85.25 69 LYS B N 1
ATOM 1796 C CA . LYS B 1 69 ? 4.281 -20.922 -18.312 1 85.25 69 LYS B CA 1
ATOM 1797 C C . LYS B 1 69 ? 4.18 -20.875 -16.781 1 85.25 69 LYS B C 1
ATOM 1799 O O . LYS B 1 69 ? 4.945 -20.172 -16.125 1 85.25 69 LYS B O 1
ATOM 1804 N N . LYS B 1 70 ? 3.295 -21.578 -16.328 1 86.81 70 LYS B N 1
ATOM 1805 C CA . LYS B 1 70 ? 3.109 -21.688 -14.891 1 86.81 70 LYS B CA 1
ATOM 1806 C C . LYS B 1 70 ? 4.387 -22.188 -14.211 1 86.81 70 LYS B C 1
ATOM 1808 O O . LYS B 1 70 ? 4.832 -21.594 -13.219 1 86.81 70 LYS B O 1
ATOM 1813 N N . ASP B 1 71 ? 4.953 -23.203 -14.766 1 91.19 71 ASP B N 1
ATOM 1814 C CA . ASP B 1 71 ? 6.152 -23.797 -14.18 1 91.19 71 ASP B CA 1
ATOM 1815 C C . ASP B 1 71 ? 7.316 -22.797 -14.203 1 91.19 71 ASP B C 1
ATOM 1817 O O . ASP B 1 71 ? 8.094 -22.734 -13.258 1 91.19 71 ASP B O 1
ATOM 1821 N N . LYS B 1 72 ? 7.367 -22.078 -15.234 1 92.06 72 LYS B N 1
ATOM 1822 C CA . LYS B 1 72 ? 8.43 -21.094 -15.367 1 92.06 72 LYS B CA 1
ATOM 1823 C C . LYS B 1 72 ? 8.305 -20.016 -14.297 1 92.06 72 LYS B C 1
ATOM 1825 O O . LYS B 1 72 ? 9.305 -19.609 -13.688 1 92.06 72 LYS B O 1
ATOM 1830 N N . VAL B 1 73 ? 7.145 -19.562 -14.078 1 90.94 73 VAL B N 1
ATOM 1831 C CA . VAL B 1 73 ? 6.91 -18.531 -13.078 1 90.94 73 VAL B CA 1
ATOM 1832 C C . VAL B 1 73 ? 7.234 -19.062 -11.688 1 90.94 73 VAL B C 1
ATOM 1834 O O . VAL B 1 73 ? 7.926 -18.406 -10.906 1 90.94 73 VAL B O 1
ATOM 1837 N N . ILE B 1 74 ? 6.82 -20.219 -11.422 1 92.44 74 ILE B N 1
ATOM 1838 C CA . ILE B 1 74 ? 7.031 -20.844 -10.125 1 92.44 74 ILE B CA 1
ATOM 1839 C C . ILE B 1 74 ? 8.531 -21 -9.867 1 92.44 74 ILE B C 1
ATOM 1841 O O . ILE B 1 74 ? 9.031 -20.625 -8.805 1 92.44 74 ILE B O 1
ATOM 1845 N N . GLU B 1 75 ? 9.211 -21.516 -10.812 1 94.81 75 GLU B N 1
ATOM 1846 C CA . GLU B 1 75 ? 10.648 -21.766 -10.664 1 94.81 75 GLU B CA 1
ATOM 1847 C C . GLU B 1 75 ? 11.406 -20.453 -10.484 1 94.81 75 GLU B C 1
ATOM 1849 O O . GLU B 1 75 ? 12.344 -20.375 -9.68 1 94.81 75 GLU B O 1
ATOM 1854 N N . LYS B 1 76 ? 11.008 -19.5 -11.227 1 95.06 76 LYS B N 1
ATOM 1855 C CA . LYS B 1 76 ? 11.648 -18.188 -11.148 1 95.06 76 LYS B CA 1
ATOM 1856 C C . LYS B 1 76 ? 11.602 -17.641 -9.727 1 95.06 76 LYS B C 1
ATOM 1858 O O . LYS B 1 76 ? 12.633 -17.281 -9.164 1 95.06 76 LYS B O 1
ATOM 1863 N N . TYR B 1 77 ? 10.453 -17.656 -9.133 1 95.19 77 TYR B N 1
ATOM 1864 C CA . TYR B 1 77 ? 10.297 -17.047 -7.812 1 95.19 77 TYR B CA 1
ATOM 1865 C C . TYR B 1 77 ? 10.828 -17.969 -6.727 1 95.19 77 TYR B C 1
ATOM 1867 O O . TYR B 1 77 ? 11.328 -17.516 -5.699 1 95.19 77 TYR B O 1
ATOM 1875 N N . LYS B 1 78 ? 10.781 -19.297 -6.965 1 94.81 78 LYS B N 1
ATOM 1876 C CA . LYS B 1 78 ? 11.414 -20.234 -6.051 1 94.81 78 LYS B CA 1
ATOM 1877 C C . LYS B 1 78 ? 12.922 -20 -5.973 1 94.81 78 LYS B C 1
ATOM 1879 O O . LYS B 1 78 ? 13.492 -19.938 -4.883 1 94.81 78 LYS B O 1
ATOM 1884 N N . HIS B 1 79 ? 13.492 -19.844 -7.102 1 95.31 79 HIS B N 1
ATOM 1885 C CA . HIS B 1 79 ? 14.93 -19.609 -7.18 1 95.31 79 HIS B CA 1
ATOM 1886 C C . HIS B 1 79 ? 15.305 -18.312 -6.48 1 95.31 79 HIS B C 1
ATOM 1888 O O . HIS B 1 79 ? 16.266 -18.266 -5.711 1 95.31 79 HIS B O 1
ATOM 1894 N N . LYS B 1 80 ? 14.555 -17.297 -6.723 1 93.5 80 LYS B N 1
ATOM 1895 C CA . LYS B 1 80 ? 14.828 -16 -6.113 1 93.5 80 LYS B CA 1
ATOM 1896 C C . LYS B 1 80 ? 14.758 -16.078 -4.594 1 93.5 80 LYS B C 1
ATOM 1898 O O . LYS B 1 80 ? 15.578 -15.477 -3.896 1 93.5 80 LYS B O 1
ATOM 1903 N N . CYS B 1 81 ? 13.805 -16.812 -4.078 1 93.69 81 CYS B N 1
ATOM 1904 C CA . CYS B 1 81 ? 13.633 -16.938 -2.635 1 93.69 81 CYS B CA 1
ATOM 1905 C C . CYS B 1 81 ? 14.719 -17.812 -2.029 1 93.69 81 CYS B C 1
ATOM 1907 O O . CYS B 1 81 ? 15.234 -17.516 -0.951 1 93.69 81 CYS B O 1
ATOM 1909 N N . GLU B 1 82 ? 15.102 -18.859 -2.73 1 93.19 82 GLU B N 1
ATOM 1910 C CA . GLU B 1 82 ? 16.125 -19.781 -2.246 1 93.19 82 GLU B CA 1
ATOM 1911 C C . GLU B 1 82 ? 17.5 -19.109 -2.238 1 93.19 82 GLU B C 1
ATOM 1913 O O . GLU B 1 82 ? 18.281 -19.297 -1.296 1 93.19 82 GLU B O 1
ATOM 1918 N N . GLU B 1 83 ? 17.781 -18.359 -3.23 1 92.81 83 GLU B N 1
ATOM 1919 C CA . GLU B 1 83 ? 19.062 -17.688 -3.35 1 92.81 83 GLU B CA 1
ATOM 1920 C C . GLU B 1 83 ? 19.281 -16.719 -2.186 1 92.81 83 GLU B C 1
ATOM 1922 O O . GLU B 1 83 ? 20.406 -16.562 -1.71 1 92.81 83 GLU B O 1
ATOM 1927 N N . ARG B 1 84 ? 18.203 -16.203 -1.768 1 90.56 84 ARG B N 1
ATOM 1928 C CA . ARG B 1 84 ? 18.312 -15.203 -0.707 1 90.56 84 ARG B CA 1
ATOM 1929 C C . ARG B 1 84 ? 17.953 -15.805 0.647 1 90.56 84 ARG B C 1
ATOM 1931 O O . ARG B 1 84 ? 17.969 -15.109 1.666 1 90.56 84 ARG B O 1
ATOM 1938 N N . ARG B 1 85 ? 17.516 -17.094 0.69 1 91.44 85 ARG B N 1
ATOM 1939 C CA . ARG B 1 85 ? 17.203 -17.875 1.886 1 91.44 85 ARG B CA 1
ATOM 1940 C C . ARG B 1 85 ? 16.016 -17.266 2.633 1 91.44 85 ARG B C 1
ATOM 1942 O O . ARG B 1 85 ? 16.062 -17.125 3.857 1 91.44 85 ARG B O 1
ATOM 1949 N N . PHE B 1 86 ? 15.102 -16.797 1.884 1 91.06 86 PHE B N 1
ATOM 1950 C CA . PHE B 1 86 ? 13.867 -16.297 2.484 1 91.06 86 PHE B CA 1
ATOM 1951 C C . PHE B 1 86 ? 12.969 -17.453 2.91 1 91.06 86 PHE B C 1
ATOM 1953 O O . PHE B 1 86 ? 12.922 -18.484 2.244 1 91.06 86 PHE B O 1
ATOM 1960 N N . LYS B 1 87 ? 12.32 -17.266 4.023 1 93.44 87 LYS B N 1
ATOM 1961 C CA . LYS B 1 87 ? 11.227 -18.156 4.379 1 93.44 87 LYS B CA 1
ATOM 1962 C C . LYS B 1 87 ? 10 -17.906 3.51 1 93.44 87 LYS B C 1
ATOM 1964 O O . LYS B 1 87 ? 9.164 -17.062 3.832 1 93.44 87 LYS B O 1
ATOM 1969 N N . ALA B 1 88 ? 9.969 -18.656 2.406 1 95.19 88 ALA B N 1
ATOM 1970 C CA . ALA B 1 88 ? 8.922 -18.375 1.428 1 95.19 88 ALA B CA 1
ATOM 1971 C C . ALA B 1 88 ? 8.219 -19.656 0.987 1 95.19 88 ALA B C 1
ATOM 1973 O O . ALA B 1 88 ? 8.844 -20.703 0.866 1 95.19 88 ALA B O 1
ATOM 1974 N N . LYS B 1 89 ? 6.961 -19.5 0.816 1 95.69 89 LYS B N 1
ATOM 1975 C CA . LYS B 1 89 ? 6.133 -20.547 0.215 1 95.69 89 LYS B CA 1
ATOM 1976 C C . LYS B 1 89 ? 5.508 -20.062 -1.093 1 95.69 89 LYS B C 1
ATOM 1978 O O . LYS B 1 89 ? 4.969 -18.953 -1.159 1 95.69 89 LYS B O 1
ATOM 1983 N N . ILE B 1 90 ? 5.672 -20.922 -2.061 1 96.38 90 ILE B N 1
ATOM 1984 C CA . ILE B 1 90 ? 5.035 -20.609 -3.338 1 96.38 90 ILE B CA 1
ATOM 1985 C C . ILE B 1 90 ? 3.66 -21.266 -3.402 1 96.38 90 ILE B C 1
ATOM 1987 O O . ILE B 1 90 ? 3.535 -22.484 -3.232 1 96.38 90 ILE B O 1
ATOM 1991 N N . LYS B 1 91 ? 2.684 -20.484 -3.604 1 96.38 91 LYS B N 1
ATOM 1992 C CA . LYS B 1 91 ? 1.32 -20.984 -3.725 1 96.38 91 LYS B CA 1
ATOM 1993 C C . LYS B 1 91 ? 0.756 -20.719 -5.117 1 96.38 91 LYS B C 1
ATOM 1995 O O . LYS B 1 91 ? 0.894 -19.609 -5.648 1 96.38 91 LYS B O 1
ATOM 2000 N N . VAL B 1 92 ? 0.175 -21.781 -5.691 1 94.75 92 VAL B N 1
ATOM 2001 C CA . VAL B 1 92 ? -0.489 -21.672 -6.988 1 94.75 92 VAL B CA 1
ATOM 2002 C C . VAL B 1 92 ? -1.982 -21.953 -6.824 1 94.75 92 VAL B C 1
ATOM 2004 O O . VAL B 1 92 ? -2.377 -23 -6.305 1 94.75 92 VAL B O 1
ATOM 2007 N N . GLU B 1 93 ? -2.732 -21 -7.215 1 93.75 93 GLU B N 1
ATOM 2008 C CA . GLU B 1 93 ? -4.18 -21.125 -7.078 1 93.75 93 GLU B CA 1
ATOM 2009 C C . GLU B 1 93 ? -4.891 -20.828 -8.391 1 93.75 93 GLU B C 1
ATOM 2011 O O . GLU B 1 93 ? -4.367 -20.094 -9.234 1 93.75 93 GLU B O 1
ATOM 2016 N N . PHE B 1 94 ? -6.043 -21.438 -8.523 1 89.38 94 PHE B N 1
ATOM 2017 C CA . PHE B 1 94 ? -6.879 -21.203 -9.688 1 89.38 94 PHE B CA 1
ATOM 2018 C C . PHE B 1 94 ? -8.031 -20.266 -9.352 1 89.38 94 PHE B C 1
ATOM 2020 O O . PHE B 1 94 ? -8.625 -20.375 -8.273 1 89.38 94 PHE B O 1
ATOM 2027 N N . GLY B 1 95 ? -8.344 -19.328 -10.32 1 90.38 95 GLY B N 1
ATOM 2028 C CA . GLY B 1 95 ? -9.461 -18.422 -10.141 1 90.38 95 GLY B CA 1
ATOM 2029 C C . GLY B 1 95 ? -9.148 -17 -10.594 1 90.38 95 GLY B C 1
ATOM 2030 O O . GLY B 1 95 ? -8.102 -16.75 -11.18 1 90.38 95 GLY B O 1
ATOM 2031 N N . LYS B 1 96 ? -10.172 -16.156 -10.406 1 92 96 LYS B N 1
ATOM 2032 C CA . LYS B 1 96 ? -9.93 -14.734 -10.68 1 92 96 LYS B CA 1
ATOM 2033 C C . LYS B 1 96 ? -8.898 -14.156 -9.719 1 92 96 LYS B C 1
ATOM 2035 O O . LYS B 1 96 ? -9.031 -14.273 -8.5 1 92 96 LYS B O 1
ATOM 2040 N N . PRO B 1 97 ? -7.941 -13.539 -10.203 1 92.88 97 PRO B N 1
ATOM 2041 C CA . PRO B 1 97 ? -6.812 -13.117 -9.367 1 92.88 97 PRO B CA 1
ATOM 2042 C C . PRO B 1 97 ? -7.242 -12.266 -8.18 1 92.88 97 PRO B C 1
ATOM 2044 O O . PRO B 1 97 ? -6.832 -12.523 -7.047 1 92.88 97 PRO B O 1
ATOM 2047 N N . GLY B 1 98 ? -8.086 -11.281 -8.406 1 93.56 98 GLY B N 1
ATOM 2048 C CA . GLY B 1 98 ? -8.516 -10.398 -7.332 1 93.56 98 GLY B CA 1
ATOM 2049 C C . GLY B 1 98 ? -9.203 -11.141 -6.199 1 93.56 98 GLY B C 1
ATOM 2050 O O . GLY B 1 98 ? -8.852 -10.961 -5.031 1 93.56 98 GLY B O 1
ATOM 2051 N N . GLU B 1 99 ? -10.094 -12.008 -6.543 1 95.38 99 GLU B N 1
ATOM 2052 C CA . GLU B 1 99 ? -10.828 -12.797 -5.562 1 95.38 99 GLU B CA 1
ATOM 2053 C C . GLU B 1 99 ? -9.922 -13.797 -4.852 1 95.38 99 GLU B C 1
ATOM 2055 O O . GLU B 1 99 ? -10.031 -13.992 -3.641 1 95.38 99 GLU B O 1
ATOM 2060 N N . THR B 1 100 ? -9.086 -14.367 -5.629 1 96.25 100 THR B N 1
ATOM 2061 C CA . THR B 1 100 ? -8.18 -15.383 -5.09 1 96.25 100 THR B CA 1
ATOM 2062 C C . THR B 1 100 ? -7.207 -14.758 -4.09 1 96.25 100 THR B C 1
ATOM 2064 O O . THR B 1 100 ? -7 -15.297 -3.002 1 96.25 100 THR B O 1
ATOM 2067 N N . ILE B 1 101 ? -6.664 -13.617 -4.383 1 96.88 101 ILE B N 1
ATOM 2068 C CA . ILE B 1 101 ? -5.738 -12.922 -3.502 1 96.88 101 ILE B CA 1
ATOM 2069 C C . ILE B 1 101 ? -6.441 -12.555 -2.195 1 96.88 101 ILE B C 1
ATOM 2071 O O . ILE B 1 101 ? -5.906 -12.797 -1.11 1 96.88 101 ILE B O 1
ATOM 2075 N N . HIS B 1 102 ? -7.605 -12.031 -2.371 1 95.44 102 HIS B N 1
ATOM 2076 C CA . HIS B 1 102 ? -8.383 -11.648 -1.198 1 95.44 102 HIS B CA 1
ATOM 2077 C C . HIS B 1 102 ? -8.664 -12.859 -0.309 1 95.44 102 HIS B C 1
ATOM 2079 O O . HIS B 1 102 ? -8.453 -12.797 0.905 1 95.44 102 HIS B O 1
ATOM 2085 N N . ARG B 1 103 ? -9.07 -13.906 -0.926 1 96.75 103 ARG B N 1
ATOM 2086 C CA . ARG B 1 103 ? -9.414 -15.125 -0.202 1 96.75 103 ARG B CA 1
ATOM 2087 C C . ARG B 1 103 ? -8.195 -15.703 0.512 1 96.75 103 ARG B C 1
ATOM 2089 O O . ARG B 1 103 ? -8.25 -15.984 1.712 1 96.75 103 ARG B O 1
ATOM 2096 N N . ILE B 1 104 ? -7.098 -15.828 -0.163 1 97.31 104 ILE B N 1
ATOM 2097 C CA . ILE B 1 104 ? -5.902 -16.469 0.386 1 97.31 104 ILE B CA 1
ATOM 2098 C C . ILE B 1 104 ? -5.312 -15.578 1.485 1 97.31 104 ILE B C 1
ATOM 2100 O O . ILE B 1 104 ? -4.832 -16.078 2.504 1 97.31 104 ILE B O 1
ATOM 2104 N N . ALA B 1 105 ? -5.352 -14.297 1.279 1 96.94 105 ALA B N 1
ATOM 2105 C CA . ALA B 1 105 ? -4.852 -13.383 2.297 1 96.94 105 ALA B CA 1
ATOM 2106 C C . ALA B 1 105 ? -5.59 -13.57 3.619 1 96.94 105 ALA B C 1
ATOM 2108 O O . ALA B 1 105 ? -4.977 -13.562 4.688 1 96.94 105 ALA B O 1
ATOM 2109 N N . GLY B 1 106 ? -6.883 -13.688 3.539 1 95.19 106 GLY B N 1
ATOM 2110 C CA . GLY B 1 106 ? -7.68 -13.93 4.73 1 95.19 106 GLY B CA 1
ATOM 2111 C C . GLY B 1 106 ? -7.406 -15.273 5.367 1 95.19 106 GLY B C 1
ATOM 2112 O O . GLY B 1 106 ? -7.234 -15.375 6.582 1 95.19 106 GLY B O 1
ATOM 2113 N N . GLN B 1 107 ? -7.355 -16.281 4.559 1 96.56 107 GLN B N 1
ATOM 2114 C CA . GLN B 1 107 ? -7.152 -17.656 5.027 1 96.56 107 GLN B CA 1
ATOM 2115 C C . GLN B 1 107 ? -5.805 -17.797 5.727 1 96.56 107 GLN B C 1
ATOM 2117 O O . GLN B 1 107 ? -5.699 -18.5 6.738 1 96.56 107 GLN B O 1
ATOM 2122 N N . GLU B 1 108 ? -4.816 -17.156 5.211 1 96.44 108 GLU B N 1
ATOM 2123 C CA . GLU B 1 108 ? -3.457 -17.297 5.719 1 96.44 108 GLU B CA 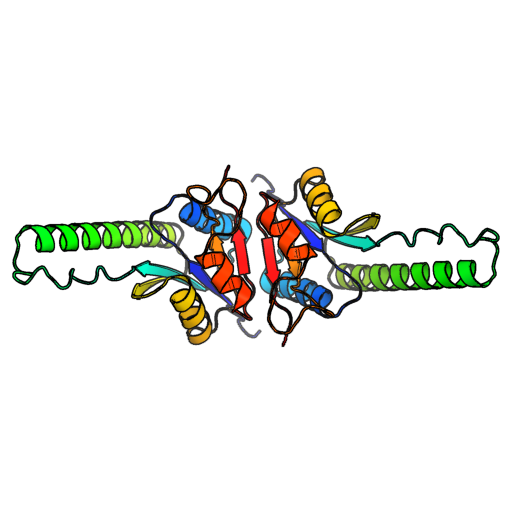1
ATOM 2124 C C . GLU B 1 108 ? -3.156 -16.266 6.793 1 96.44 108 GLU B C 1
ATOM 2126 O O . GLU B 1 108 ? -2.047 -16.219 7.328 1 96.44 108 GLU B O 1
ATOM 2131 N N . LYS B 1 109 ? -4.141 -15.367 7.066 1 94.44 109 LYS B N 1
ATOM 2132 C CA . LYS B 1 109 ? -4.016 -14.32 8.078 1 94.44 109 LYS B CA 1
ATOM 2133 C C . LYS B 1 109 ? -2.752 -13.492 7.852 1 94.44 109 LYS B C 1
ATOM 2135 O O . LYS B 1 109 ? -1.971 -13.273 8.781 1 94.44 109 LYS B O 1
ATOM 2140 N N . VAL B 1 110 ? -2.551 -13.062 6.613 1 96.31 110 VAL B N 1
ATOM 2141 C CA . VAL B 1 110 ? -1.35 -12.297 6.297 1 96.31 110 VAL B CA 1
ATOM 2142 C C . VAL B 1 110 ? -1.461 -10.891 6.887 1 96.31 110 VAL B C 1
ATOM 2144 O O . VAL B 1 110 ? -2.564 -10.367 7.059 1 96.31 110 VAL B O 1
ATOM 2147 N N . THR B 1 111 ? -0.285 -10.32 7.141 1 94.56 111 THR B N 1
ATOM 2148 C CA . THR B 1 111 ? -0.227 -8.992 7.746 1 94.56 111 THR B CA 1
ATOM 2149 C C . THR B 1 111 ? -0.247 -7.906 6.672 1 94.56 111 THR B C 1
ATOM 2151 O O . THR B 1 111 ? -0.637 -6.77 6.941 1 94.56 111 THR B O 1
ATOM 2154 N N . CYS B 1 112 ? 0.098 -8.336 5.469 1 96.44 112 CYS B N 1
ATOM 2155 C CA . CYS B 1 112 ? 0.227 -7.375 4.383 1 96.44 112 CYS B CA 1
ATOM 2156 C C . CYS B 1 112 ? 0.181 -8.07 3.027 1 96.44 112 CYS B C 1
ATOM 2158 O O . CYS B 1 112 ? 0.658 -9.195 2.887 1 96.44 112 CYS B O 1
ATOM 2160 N N . ILE B 1 113 ? -0.403 -7.348 2.094 1 97 113 ILE B N 1
ATOM 2161 C CA . ILE B 1 113 ? -0.428 -7.809 0.71 1 97 113 ILE B CA 1
ATOM 2162 C C . ILE B 1 113 ? 0.441 -6.898 -0.154 1 97 113 ILE B C 1
ATOM 2164 O O . ILE B 1 113 ? 0.333 -5.672 -0.078 1 97 113 ILE B O 1
ATOM 2168 N N . VAL B 1 114 ? 1.288 -7.48 -0.938 1 96.94 114 VAL B N 1
ATOM 2169 C CA . VAL B 1 114 ? 2.131 -6.738 -1.871 1 96.94 114 VAL B CA 1
ATOM 2170 C C . VAL B 1 114 ? 1.702 -7.039 -3.307 1 96.94 114 VAL B C 1
ATOM 2172 O O . VAL B 1 114 ? 1.582 -8.203 -3.693 1 96.94 114 VAL B O 1
ATOM 2175 N N . MET B 1 115 ? 1.462 -5.957 -4.023 1 93.81 115 MET B N 1
ATOM 2176 C CA . MET B 1 115 ? 1.034 -6.141 -5.41 1 93.81 115 MET B CA 1
ATOM 2177 C C . MET B 1 115 ? 1.646 -5.074 -6.312 1 93.81 115 MET B C 1
ATOM 2179 O O . MET B 1 115 ? 1.913 -3.955 -5.867 1 93.81 115 MET B O 1
ATOM 2183 N N . GLY B 1 116 ? 1.832 -5.461 -7.418 1 89.25 116 GLY B N 1
ATOM 2184 C CA . GLY B 1 116 ? 2.266 -4.516 -8.438 1 89.25 116 GLY B CA 1
ATOM 2185 C C . GLY B 1 116 ? 1.114 -3.893 -9.203 1 89.25 116 GLY B C 1
ATOM 2186 O O . GLY B 1 116 ? -0 -4.422 -9.195 1 89.25 116 GLY B O 1
ATOM 2187 N N . GLY B 1 117 ? 1.097 -2.641 -9.516 1 72.5 117 GLY B N 1
ATOM 2188 C CA . GLY B 1 117 ? 0.12 -2.004 -10.383 1 72.5 117 GLY B CA 1
ATOM 2189 C C . GLY B 1 117 ? 0.167 -2.514 -11.812 1 72.5 117 GLY B C 1
ATOM 2190 O O . GLY B 1 117 ? 1.098 -3.229 -12.188 1 72.5 117 GLY B O 1
ATOM 2191 N N . ARG B 1 118 ? -1.029 -2.494 -12.562 1 58.19 118 ARG B N 1
ATOM 2192 C CA . ARG B 1 118 ? -1.219 -3.01 -13.922 1 58.19 118 ARG B CA 1
ATOM 2193 C C . ARG B 1 118 ? -0.012 -2.695 -14.797 1 58.19 118 ARG B C 1
ATOM 2195 O O . ARG B 1 118 ? 0.565 -1.61 -14.703 1 58.19 118 ARG B O 1
ATOM 2202 N N . GLY B 1 119 ? 0.358 -3.801 -15.32 1 44.69 119 GLY B N 1
ATOM 2203 C CA . GLY B 1 119 ? 0.93 -4.457 -16.484 1 44.69 119 GLY B CA 1
ATOM 2204 C C . GLY B 1 119 ? 0.543 -3.795 -17.797 1 44.69 119 GLY B C 1
ATOM 2205 O O . GLY B 1 119 ? 0.041 -2.668 -17.797 1 44.69 119 GLY B O 1
ATOM 2206 N N . MET B 1 120 ? -0.177 -4.82 -18.562 1 39.62 120 MET B N 1
ATOM 2207 C CA . MET B 1 120 ? -0.408 -4.73 -20 1 39.62 120 MET B CA 1
ATOM 2208 C C . MET B 1 120 ? -1.403 -3.619 -20.328 1 39.62 120 MET B C 1
ATOM 2210 O O . MET B 1 120 ? -1.154 -2.791 -21.203 1 39.62 120 MET B O 1
ATOM 2214 N N . SER B 1 121 ? -2.783 -4.145 -20.25 1 42.47 121 SER B N 1
ATOM 2215 C CA . SER B 1 121 ? -3.84 -3.605 -21.109 1 42.47 121 SER B C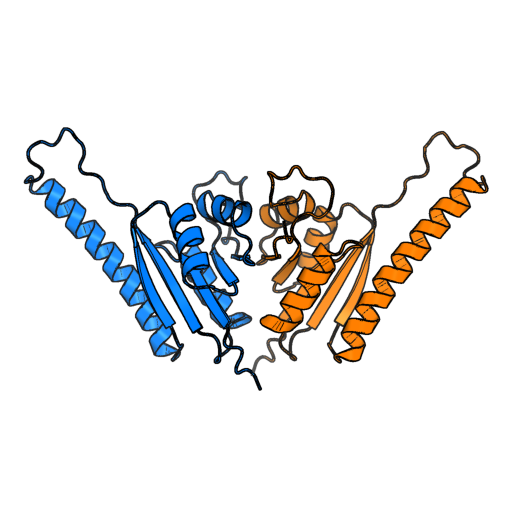A 1
ATOM 2216 C C . SER B 1 121 ? -4.23 -2.197 -20.672 1 42.47 121 SER B C 1
ATOM 2218 O O . SER B 1 121 ? -5.117 -1.582 -21.266 1 42.47 121 SER B O 1
ATOM 2220 N N . THR B 1 122 ? -4.078 -1.864 -19.438 1 45.97 122 THR B N 1
ATOM 2221 C CA . THR B 1 122 ? -4.91 -0.726 -19.062 1 45.97 122 THR B CA 1
ATOM 2222 C C . THR B 1 122 ? -4.367 0.564 -19.672 1 45.97 122 THR B C 1
ATOM 2224 O O . THR B 1 122 ? -3.154 0.744 -19.781 1 45.97 122 THR B O 1
ATOM 2227 N N . LEU B 1 123 ? -5.305 1.249 -20.188 1 49.06 123 LEU B N 1
ATOM 2228 C CA . LEU B 1 123 ? -5.102 2.586 -20.75 1 49.06 123 LEU B CA 1
ATOM 2229 C C . LEU B 1 123 ? -4.227 3.426 -19.828 1 49.06 123 LEU B C 1
ATOM 2231 O O . LEU B 1 123 ? -4.328 3.32 -18.594 1 49.06 123 LEU B O 1
ATOM 2235 N N . ARG B 1 124 ? -3.236 3.996 -20.328 1 50.25 124 ARG B N 1
ATOM 2236 C CA . ARG B 1 124 ? -2.242 4.945 -19.828 1 50.25 124 ARG B CA 1
ATOM 2237 C C . ARG B 1 124 ? -2.773 5.719 -18.641 1 50.25 124 ARG B C 1
ATOM 2239 O O . ARG B 1 124 ? -2.004 6.34 -17.906 1 50.25 124 ARG B O 1
ATOM 2246 N N . ARG B 1 125 ? -4.207 5.523 -18.516 1 53.72 125 ARG B N 1
ATOM 2247 C CA . ARG B 1 125 ? -4.742 6.539 -17.609 1 53.72 125 ARG B CA 1
ATOM 2248 C C . ARG B 1 125 ? -4.996 5.965 -16.234 1 53.72 125 ARG B C 1
ATOM 2250 O O . ARG B 1 125 ? -5.246 6.707 -15.273 1 53.72 125 ARG B O 1
ATOM 2257 N N . THR B 1 126 ? -5.035 4.527 -16.188 1 58.56 126 THR B N 1
ATOM 2258 C CA . THR B 1 126 ? -5.395 4.039 -14.867 1 58.56 126 THR B CA 1
ATOM 2259 C C . THR B 1 126 ? -4.199 3.363 -14.195 1 58.56 126 THR B C 1
ATOM 2261 O O . THR B 1 126 ? -3.561 2.49 -14.789 1 58.56 126 THR B O 1
ATOM 2264 N N . LEU B 1 127 ? -3.658 3.873 -13.164 1 63.72 127 LEU B N 1
ATOM 2265 C CA . LEU B 1 127 ? -2.49 3.361 -12.461 1 63.72 127 LEU B CA 1
ATOM 2266 C C . LEU B 1 127 ? -2.832 2.09 -11.695 1 63.72 127 LEU B C 1
ATOM 2268 O O . LEU B 1 127 ? -1.979 1.216 -11.516 1 63.72 127 LEU B O 1
ATOM 2272 N N . LEU B 1 128 ? -4.219 1.936 -11.461 1 69.75 128 LEU B N 1
ATOM 2273 C CA . LEU B 1 128 ? -4.609 0.716 -10.766 1 69.75 128 LEU B CA 1
ATOM 2274 C C . LEU B 1 128 ? -5.199 -0.302 -11.734 1 69.75 128 LEU B C 1
ATOM 2276 O O . LEU B 1 128 ? -6.109 0.018 -12.5 1 69.75 128 LEU B O 1
ATOM 2280 N N . GLY B 1 129 ? -4.672 -1.376 -11.812 1 75.44 129 GLY B N 1
ATOM 2281 C CA . GLY B 1 129 ? -5.258 -2.449 -12.602 1 75.44 129 GLY B CA 1
ATOM 2282 C C . GLY B 1 129 ? -6.48 -3.068 -11.953 1 75.44 129 GLY B C 1
ATOM 2283 O O . GLY B 1 129 ? -6.812 -2.744 -10.812 1 75.44 129 GLY B O 1
ATOM 2284 N N . GLY B 1 130 ? -7.113 -3.863 -12.648 1 80.69 130 GLY B N 1
ATOM 2285 C CA . GLY B 1 130 ? -8.336 -4.512 -12.203 1 80.69 130 GLY B CA 1
ATOM 2286 C C . GLY B 1 130 ? -8.148 -5.355 -10.953 1 80.69 130 GLY B C 1
ATOM 2287 O O . GLY B 1 130 ? -8.977 -5.32 -10.039 1 80.69 130 GLY B O 1
ATOM 2288 N N . VAL B 1 131 ? -7.094 -6.043 -10.891 1 87.12 131 VAL B N 1
ATOM 2289 C CA . VAL B 1 131 ? -6.836 -6.938 -9.766 1 87.12 131 VAL B CA 1
ATOM 2290 C C . VAL B 1 131 ? -6.52 -6.121 -8.516 1 87.12 131 VAL B C 1
ATOM 2292 O O . VAL B 1 131 ? -7.121 -6.332 -7.457 1 87.12 131 VAL B O 1
ATOM 2295 N N . SER B 1 132 ? -5.574 -5.207 -8.633 1 87.56 132 SER B N 1
ATOM 2296 C CA . SER B 1 132 ? -5.211 -4.379 -7.492 1 87.56 132 SER B CA 1
ATOM 2297 C C . SER B 1 132 ? -6.398 -3.555 -7.004 1 87.56 132 SER B C 1
ATOM 2299 O O . SER B 1 132 ? -6.59 -3.389 -5.797 1 87.56 132 SER B O 1
ATOM 2301 N N . ASP B 1 133 ? -7.156 -3.092 -7.926 1 84.06 133 ASP B N 1
ATOM 2302 C CA . ASP B 1 133 ? -8.359 -2.34 -7.574 1 84.06 133 ASP B CA 1
ATOM 2303 C C . ASP B 1 133 ? -9.32 -3.197 -6.758 1 84.06 133 ASP B C 1
ATOM 2305 O O . ASP B 1 133 ? -9.828 -2.756 -5.723 1 84.06 133 ASP B O 1
ATOM 2309 N N . TYR B 1 134 ? -9.516 -4.367 -7.223 1 86.94 134 TYR B N 1
ATOM 2310 C CA . TYR B 1 134 ? -10.414 -5.281 -6.52 1 86.94 134 TYR B CA 1
ATOM 2311 C C . TYR B 1 134 ? -9.906 -5.559 -5.109 1 86.94 134 TYR B C 1
ATOM 2313 O O . TYR B 1 134 ? -10.672 -5.488 -4.145 1 86.94 134 TYR B O 1
ATOM 2321 N N . VAL B 1 135 ? -8.711 -5.844 -4.957 1 91.19 135 VAL B N 1
ATOM 2322 C CA . VAL B 1 135 ? -8.141 -6.219 -3.664 1 91.19 135 VAL B CA 1
ATOM 2323 C C . VAL B 1 135 ? -8.234 -5.039 -2.699 1 91.19 135 VAL B C 1
ATOM 2325 O O . VAL B 1 135 ? -8.672 -5.195 -1.558 1 91.19 135 VAL B O 1
ATOM 2328 N N . ILE B 1 136 ? -7.848 -3.887 -3.148 1 86.56 136 ILE B N 1
ATOM 2329 C CA . ILE B 1 136 ? -7.832 -2.699 -2.301 1 86.56 136 ILE B CA 1
ATOM 2330 C C . ILE B 1 136 ? -9.25 -2.375 -1.843 1 86.56 136 ILE B C 1
ATOM 2332 O O . ILE B 1 136 ? -9.461 -1.962 -0.7 1 86.56 136 ILE B O 1
ATOM 2336 N N . LYS B 1 137 ? -10.195 -2.617 -2.645 1 83.56 137 LYS B N 1
ATOM 2337 C CA . LYS B 1 137 ? -11.586 -2.279 -2.346 1 83.56 137 LYS B CA 1
ATOM 2338 C C . LYS B 1 137 ? -12.211 -3.305 -1.402 1 83.56 137 LYS B C 1
ATOM 2340 O O . LYS B 1 137 ? -13.203 -3.016 -0.735 1 83.56 137 LYS B O 1
ATOM 2345 N N . HIS B 1 138 ? -11.57 -4.469 -1.331 1 87.94 138 HIS B N 1
ATOM 2346 C CA . HIS B 1 138 ? -12.289 -5.535 -0.64 1 87.94 138 HIS B CA 1
ATOM 2347 C C . HIS B 1 138 ? -11.531 -5.996 0.598 1 87.94 138 HIS B C 1
ATOM 2349 O O . HIS B 1 138 ? -12.102 -6.641 1.479 1 87.94 138 HIS B O 1
ATOM 2355 N N . THR B 1 139 ? -10.312 -5.684 0.655 1 88.12 139 THR B N 1
ATOM 2356 C CA . THR B 1 139 ? -9.523 -6.25 1.741 1 88.12 139 THR B CA 1
ATOM 2357 C C . THR B 1 139 ? -9.492 -5.305 2.939 1 88.12 139 THR B C 1
ATOM 2359 O O . THR B 1 139 ? -9.633 -4.09 2.781 1 88.12 139 THR B O 1
ATOM 2362 N N . GLN B 1 140 ? -9.305 -5.883 4.109 1 88.06 140 GLN B N 1
ATOM 2363 C CA . GLN B 1 140 ? -9.039 -5.121 5.324 1 88.06 140 GLN B CA 1
ATOM 2364 C C . GLN B 1 140 ? -7.574 -5.223 5.73 1 88.06 140 GLN B C 1
ATOM 2366 O O . GLN B 1 140 ? -7.184 -4.734 6.793 1 88.06 140 GLN B O 1
ATOM 2371 N N . ILE B 1 141 ? -6.848 -5.871 4.91 1 93.06 141 ILE B N 1
ATOM 2372 C CA . ILE B 1 141 ? -5.426 -6.066 5.148 1 93.06 141 ILE B CA 1
ATOM 2373 C C . ILE B 1 141 ? -4.629 -4.957 4.465 1 93.06 141 ILE B C 1
ATOM 2375 O O . ILE B 1 141 ? -4.922 -4.586 3.328 1 93.06 141 ILE B O 1
ATOM 2379 N N . PRO B 1 142 ? -3.693 -4.402 5.094 1 94.56 142 PRO B N 1
ATOM 2380 C CA . PRO B 1 142 ? -2.846 -3.393 4.453 1 94.56 142 PRO B CA 1
ATOM 2381 C C . PRO B 1 142 ? -2.248 -3.877 3.133 1 94.56 142 PRO B C 1
ATOM 2383 O O . PRO B 1 142 ? -1.857 -5.043 3.02 1 94.56 142 PRO B O 1
ATOM 2386 N N . VAL B 1 143 ? -2.207 -2.926 2.156 1 94.5 143 VAL B N 1
ATOM 2387 C CA . VAL B 1 143 ? -1.716 -3.273 0.827 1 94.5 143 VAL B CA 1
ATOM 2388 C C . VAL B 1 143 ? -0.552 -2.361 0.449 1 94.5 143 VAL B C 1
ATOM 2390 O O . VAL B 1 143 ? -0.633 -1.141 0.615 1 94.5 143 VAL B O 1
ATOM 2393 N N . ILE B 1 144 ? 0.512 -2.971 0.049 1 95.62 144 ILE B N 1
ATOM 2394 C CA . ILE B 1 144 ? 1.605 -2.242 -0.583 1 95.62 144 ILE B CA 1
ATOM 2395 C C . ILE B 1 144 ? 1.462 -2.309 -2.102 1 95.62 144 ILE B C 1
ATOM 2397 O O . ILE B 1 144 ? 1.575 -3.385 -2.693 1 95.62 144 ILE B O 1
ATOM 2401 N N . PHE B 1 145 ? 1.234 -1.206 -2.654 1 92.38 145 PHE B N 1
ATOM 2402 C CA . PHE B 1 145 ? 1.058 -1.079 -4.098 1 92.38 145 PHE B CA 1
ATOM 2403 C C . PHE B 1 145 ? 2.299 -0.477 -4.742 1 92.38 145 PHE B C 1
ATOM 2405 O O . PHE B 1 145 ? 2.721 0.625 -4.383 1 92.38 145 PHE B O 1
ATOM 2412 N N . ILE B 1 146 ? 2.842 -1.197 -5.691 1 92.31 146 ILE B N 1
ATOM 2413 C CA . ILE B 1 146 ? 4.023 -0.734 -6.406 1 92.31 146 ILE B CA 1
ATOM 2414 C C . ILE B 1 146 ? 3.664 -0.428 -7.859 1 92.31 146 ILE B C 1
ATOM 2416 O O . ILE B 1 146 ? 3.445 -1.344 -8.656 1 92.31 146 ILE B O 1
ATOM 2420 N N . PRO B 1 147 ? 3.566 0.88 -8.117 1 85.12 147 PRO B N 1
ATOM 2421 C CA . PRO B 1 147 ? 3.18 1.257 -9.484 1 85.12 147 PRO B CA 1
ATOM 2422 C C . PRO B 1 147 ? 4.188 0.796 -10.531 1 85.12 147 PRO B C 1
ATOM 2424 O O . PRO B 1 147 ? 5.379 0.671 -10.234 1 85.12 147 PRO B O 1
ATOM 2427 N N . GLY B 1 148 ? 3.568 0.394 -11.664 1 73 148 GLY B N 1
ATOM 2428 C CA . GLY B 1 148 ? 4.41 -0.012 -12.773 1 73 148 GLY B CA 1
ATOM 2429 C C . GLY B 1 148 ? 5.145 1.147 -13.422 1 73 148 GLY B C 1
ATOM 2430 O O . GLY B 1 148 ? 4.777 2.309 -13.227 1 73 148 GLY B O 1
ATOM 2431 N N . LEU B 1 149 ? 6.41 0.982 -13.867 1 58.41 149 LEU B N 1
ATOM 2432 C CA . LEU B 1 149 ? 7.195 1.988 -14.57 1 58.41 149 LEU B CA 1
ATOM 2433 C C . LEU B 1 149 ? 6.473 2.457 -15.828 1 58.41 149 LEU B C 1
ATOM 2435 O O . LEU B 1 149 ? 5.785 1.67 -16.484 1 58.41 149 LEU B O 1
ATOM 2439 N N . HIS B 1 150 ? 5.836 3.678 -15.938 1 49.84 150 HIS B N 1
ATOM 2440 C CA . HIS B 1 150 ? 5.496 4.172 -17.266 1 49.84 150 HIS B CA 1
ATOM 2441 C C . HIS B 1 150 ? 6.68 4.039 -18.219 1 49.84 150 HIS B C 1
ATOM 2443 O O . HIS B 1 150 ? 7.836 4.105 -17.797 1 49.84 150 HIS B O 1
#

Sequence (300 aa):
MAENSRTVLIAVDECEHSERAFEWYLNHIHREENSLIVLYCHEKLDPPALLHSAHSEEWKQTLKEHDEKKDKVIEKYKHKCEERRFKAKIKVEFGKPGETIHRIAGQEKVTCIVMGGRGMSTLRRTLLGGVSDYVIKHTQIPVIFIPGLHMAENSRTVLIAVDECEHSERAFEWYLNHIHREENSLIVLYCHEKLDPPALLHSAHSEEWKQTLKEHDEKKDKVIEKYKHKCEERRFKAKIKVEFGKPGETIHRIAGQEKVTCIVMGGRGMSTLRRTLLGGVSDYVIKHTQIPVIFIPGLH

Radius of gyration: 22.51 Å; Cα contacts (8 Å, |Δi|>4): 493; chains: 2; bounding box: 48×77×54 Å

pLDDT: mean 82.86, std 16.5, range [33.59, 98.19]

Nearest PDB structures (foldseek):
  1mjh-assembly1_B  TM=7.045E-01  e=2.636E-09  Methanocaldococcus jannaschii
  3hgm-assembly1_B  TM=7.746E-01  e=1.972E-08  Halomonas elongata
  3hgm-assembly2_D  TM=7.715E-01  e=3.698E-08  Halomonas elongata
  4r2k-assembly1_A-2  TM=5.860E-01  e=3.167E-04  Salmonella enterica subsp. enterica serovar Typhimurium str. LT2
  4wy2-assembly1_A-2  TM=6.645E-01  e=1.046E-03  Proteus mirabilis HI4320